Protein AF-A0ABC8U7N4-F1 (afdb_monomer)

Organism: NCBI:txid185542

Mean predicted aligned error: 13.58 Å

pLDDT: mean 73.25, std 24.35, range [23.42, 96.94]

Structure (mmCIF, N/CA/C/O backbone):
data_AF-A0ABC8U7N4-F1
#
_entry.id   AF-A0ABC8U7N4-F1
#
loop_
_atom_site.group_PDB
_atom_site.id
_atom_site.type_symbol
_atom_site.label_atom_id
_atom_site.label_alt_id
_atom_site.label_comp_id
_atom_site.label_asym_id
_atom_site.label_entity_id
_atom_site.label_seq_id
_atom_site.pdbx_PDB_ins_code
_atom_site.Cartn_x
_atom_site.Cartn_y
_atom_site.Cartn_z
_atom_site.occupancy
_atom_site.B_iso_or_equiv
_atom_site.auth_seq_id
_atom_site.auth_comp_id
_atom_site.auth_asym_id
_atom_site.auth_atom_id
_atom_site.pdbx_PDB_model_num
ATOM 1 N N . SER A 1 1 ? -6.864 -0.391 -14.242 1.00 36.28 1 SER A N 1
ATOM 2 C CA . SER A 1 1 ? -6.361 -0.861 -12.935 1.00 36.28 1 SER A 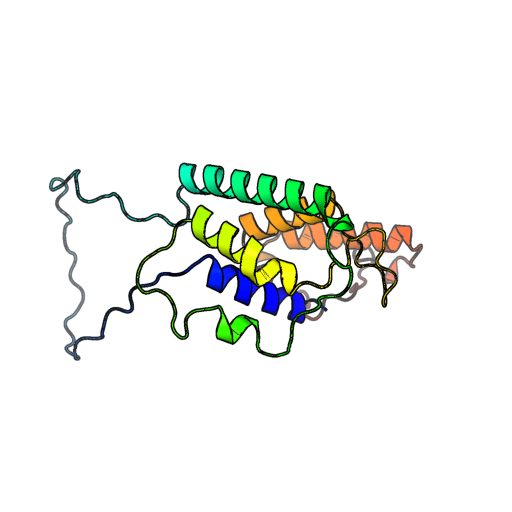CA 1
ATOM 3 C C . SER A 1 1 ? -5.759 0.276 -12.113 1.00 36.28 1 SER A C 1
ATOM 5 O O . SER A 1 1 ? -6.227 0.509 -11.008 1.00 36.28 1 SER A O 1
ATOM 7 N N . LEU A 1 2 ? -4.829 1.070 -12.669 1.00 24.67 2 LEU A N 1
ATOM 8 C CA . LEU A 1 2 ? -4.187 2.207 -11.981 1.00 24.67 2 LEU A CA 1
ATOM 9 C C . LEU A 1 2 ? -5.168 3.274 -11.440 1.00 24.67 2 LEU A C 1
ATOM 11 O O . LEU A 1 2 ? -4.980 3.782 -10.343 1.00 24.67 2 LEU A O 1
ATOM 15 N N . SER A 1 3 ? -6.269 3.551 -12.150 1.00 23.42 3 SER A N 1
ATOM 16 C CA . SER A 1 3 ? -7.291 4.526 -11.723 1.00 23.42 3 SER A CA 1
ATOM 17 C C . SER A 1 3 ? -8.087 4.099 -10.481 1.00 23.42 3 SER A C 1
ATOM 19 O O . SER A 1 3 ? -8.538 4.950 -9.720 1.00 23.42 3 SER A O 1
ATOM 21 N N . ILE A 1 4 ? -8.242 2.789 -10.248 1.00 27.97 4 ILE A N 1
ATOM 22 C CA . ILE A 1 4 ? -8.926 2.261 -9.054 1.00 27.97 4 ILE A CA 1
ATOM 23 C C . ILE A 1 4 ? -7.995 2.370 -7.839 1.00 27.97 4 ILE A C 1
ATOM 25 O O . ILE A 1 4 ? -8.436 2.779 -6.769 1.00 27.97 4 ILE A O 1
ATOM 29 N N . PHE A 1 5 ? -6.698 2.102 -8.027 1.00 29.25 5 PHE A N 1
ATOM 30 C CA . PHE A 1 5 ? -5.674 2.319 -7.000 1.00 29.25 5 PHE A CA 1
ATOM 31 C C . PHE A 1 5 ? -5.515 3.799 -6.639 1.00 29.25 5 PHE A C 1
ATOM 33 O O . PHE A 1 5 ? -5.417 4.124 -5.459 1.00 29.25 5 PHE A O 1
ATOM 40 N N . PHE A 1 6 ? -5.575 4.702 -7.624 1.00 28.92 6 PHE A N 1
ATOM 41 C CA . PHE A 1 6 ? -5.573 6.147 -7.376 1.00 28.92 6 PHE A CA 1
ATOM 42 C C . PHE A 1 6 ? -6.793 6.585 -6.555 1.00 28.92 6 PHE A C 1
ATOM 44 O O . PHE A 1 6 ? -6.644 7.297 -5.569 1.00 28.92 6 PHE A O 1
ATOM 51 N N . SER A 1 7 ? -7.989 6.093 -6.898 1.00 27.58 7 SER A N 1
ATOM 52 C CA . SER A 1 7 ? -9.221 6.415 -6.168 1.00 27.58 7 SER A CA 1
ATOM 53 C C . SER A 1 7 ? -9.224 5.878 -4.729 1.00 27.58 7 SER A C 1
ATOM 55 O O . SER A 1 7 ? -9.646 6.595 -3.820 1.00 27.58 7 SER A O 1
ATOM 57 N N . GLN A 1 8 ? -8.706 4.666 -4.488 1.00 33.34 8 GLN A N 1
ATOM 58 C CA . GLN A 1 8 ? -8.572 4.126 -3.128 1.00 33.34 8 GLN A CA 1
ATOM 59 C C . GLN A 1 8 ? -7.491 4.847 -2.309 1.00 33.34 8 GLN A C 1
ATOM 61 O O . GLN A 1 8 ? -7.717 5.117 -1.130 1.00 33.34 8 GLN A O 1
ATOM 66 N N . ARG A 1 9 ? -6.360 5.230 -2.926 1.00 40.88 9 ARG A N 1
ATOM 67 C CA . ARG A 1 9 ? -5.330 6.074 -2.292 1.00 40.88 9 ARG A CA 1
ATOM 68 C C . ARG A 1 9 ? -5.898 7.427 -1.872 1.00 40.88 9 ARG A C 1
ATOM 70 O O . ARG A 1 9 ? -5.666 7.839 -0.744 1.00 40.88 9 ARG A O 1
ATOM 77 N N . THR A 1 10 ? -6.685 8.092 -2.720 1.00 33.69 10 THR A N 1
ATOM 78 C CA . THR A 1 10 ? -7.312 9.377 -2.365 1.00 33.69 10 THR A CA 1
ATOM 79 C C . THR A 1 10 ? -8.296 9.230 -1.203 1.00 33.69 10 THR A C 1
ATOM 81 O O . THR A 1 10 ? -8.282 10.062 -0.304 1.00 33.69 10 THR A O 1
ATOM 84 N N . ALA A 1 11 ? -9.109 8.169 -1.174 1.00 35.31 11 ALA A N 1
ATOM 85 C CA . ALA A 1 11 ? -10.073 7.947 -0.094 1.00 35.31 11 ALA A CA 1
ATOM 86 C C . ALA A 1 11 ? -9.402 7.636 1.258 1.00 35.31 11 ALA A C 1
ATOM 88 O O . ALA A 1 11 ? -9.820 8.170 2.281 1.00 35.31 11 ALA A O 1
ATOM 89 N N . LEU A 1 12 ? -8.343 6.816 1.271 1.00 40.62 12 LEU A N 1
ATOM 90 C CA . LEU A 1 12 ? -7.595 6.496 2.493 1.00 40.62 12 LEU A CA 1
ATOM 91 C C . LEU A 1 12 ? -6.709 7.658 2.963 1.00 40.62 12 LEU A C 1
ATOM 93 O O . LEU A 1 12 ? -6.652 7.916 4.161 1.00 40.62 12 LEU A O 1
ATOM 97 N N . CYS A 1 13 ? -6.084 8.408 2.046 1.00 40.44 13 CYS A N 1
ATOM 98 C CA . CYS A 1 13 ? -5.406 9.657 2.400 1.00 40.44 13 CYS A CA 1
ATOM 99 C C . CYS A 1 13 ? -6.392 10.670 2.987 1.00 40.44 13 CYS A C 1
ATOM 101 O O . CYS A 1 13 ? -6.079 11.271 3.999 1.00 40.44 13 CYS A O 1
ATOM 103 N N . TYR A 1 14 ? -7.601 10.805 2.434 1.00 39.94 14 TYR A N 1
ATOM 104 C CA . TYR A 1 14 ? -8.618 11.714 2.976 1.00 39.94 14 TYR A CA 1
ATOM 105 C C . TYR A 1 14 ? -9.036 11.360 4.415 1.00 39.94 14 TYR A C 1
ATOM 107 O O . TYR A 1 14 ? -9.232 12.256 5.233 1.00 39.94 14 TYR A O 1
ATOM 115 N N . ILE A 1 15 ? -9.110 10.063 4.742 1.00 46.72 15 ILE A N 1
ATOM 116 C CA . ILE A 1 15 ? -9.342 9.582 6.115 1.00 46.72 15 ILE A CA 1
ATOM 117 C C . ILE A 1 15 ? -8.139 9.899 7.023 1.00 46.72 15 ILE A C 1
ATOM 119 O O . ILE A 1 15 ? -8.328 10.235 8.185 1.00 46.72 15 ILE A O 1
ATOM 123 N N . ALA A 1 16 ? -6.911 9.828 6.500 1.00 39.94 16 ALA A N 1
ATOM 124 C CA . ALA A 1 16 ? -5.684 10.034 7.271 1.00 39.94 16 ALA A CA 1
ATOM 125 C C . ALA A 1 16 ? -5.208 11.503 7.373 1.00 39.94 16 ALA A C 1
ATOM 127 O O . ALA A 1 16 ? -4.365 11.792 8.216 1.00 39.94 16 ALA A O 1
ATOM 128 N N . THR A 1 17 ? -5.698 12.430 6.534 1.00 40.19 17 THR A N 1
ATOM 129 C CA . THR A 1 17 ? -5.154 13.803 6.411 1.00 40.19 17 THR A CA 1
ATOM 130 C C . THR A 1 17 ? -6.158 14.943 6.644 1.00 40.19 17 THR A C 1
ATOM 132 O O . THR A 1 17 ? -5.951 16.041 6.129 1.00 40.19 17 THR A O 1
ATOM 135 N N . SER A 1 18 ? -7.243 14.750 7.397 1.00 33.31 18 SER A N 1
ATOM 136 C CA . SER A 1 18 ? -7.998 15.910 7.922 1.00 33.31 18 SER A CA 1
ATOM 137 C C . SER A 1 18 ? -7.197 16.513 9.090 1.00 33.31 18 SER A C 1
ATOM 139 O O . SER A 1 18 ? -6.853 15.742 9.985 1.00 33.31 18 SER A O 1
ATOM 141 N N . PRO A 1 19 ? -6.824 17.818 9.099 1.00 46.81 19 PRO A N 1
ATOM 142 C CA . PRO A 1 19 ? -7.704 18.961 8.822 1.00 46.81 19 PRO A CA 1
ATOM 143 C C . PRO A 1 19 ? -7.100 20.068 7.919 1.00 46.81 19 PRO A C 1
ATOM 145 O O . PRO A 1 19 ? -5.889 20.255 7.833 1.00 46.81 19 PRO A O 1
ATOM 148 N N . LEU A 1 20 ? -7.960 20.897 7.316 1.00 36.75 20 LEU A N 1
ATOM 149 C CA . LEU A 1 20 ? -7.597 22.263 6.918 1.00 36.75 20 LEU A CA 1
ATOM 150 C C . LEU A 1 20 ? -8.681 23.221 7.431 1.00 36.75 20 LEU A C 1
ATOM 152 O O . LEU A 1 20 ? -9.842 23.065 7.039 1.00 36.75 20 LEU A O 1
ATOM 156 N N . PRO A 1 21 ? -8.349 24.209 8.281 1.00 34.97 21 PRO A N 1
ATOM 157 C CA . PRO A 1 21 ? -9.290 25.261 8.627 1.00 34.97 21 PRO A CA 1
ATOM 158 C C . PRO A 1 21 ? -9.608 26.071 7.365 1.00 34.97 21 PRO A C 1
ATOM 160 O O . PRO A 1 21 ? -8.739 26.712 6.777 1.00 34.97 21 PRO A O 1
ATOM 163 N N . GLN A 1 22 ? -10.866 26.024 6.929 1.00 34.31 22 GLN A N 1
ATOM 164 C CA . GLN A 1 22 ? -11.390 26.956 5.936 1.00 34.31 22 GLN A CA 1
ATOM 165 C C . GLN A 1 22 ? -11.560 28.312 6.622 1.00 34.31 22 GLN A C 1
ATOM 167 O O . GLN A 1 22 ? -12.562 28.561 7.296 1.00 34.31 22 GLN A O 1
ATOM 172 N N . GLU A 1 23 ? -10.564 29.187 6.478 1.00 35.97 23 GLU A N 1
ATOM 173 C CA . GLU A 1 23 ? -10.734 30.598 6.801 1.00 35.97 23 GLU A CA 1
ATOM 174 C C . GLU A 1 23 ? -11.864 31.176 5.935 1.00 35.97 23 GLU A C 1
ATOM 176 O O . GLU A 1 23 ? -11.838 31.162 4.703 1.00 35.97 23 GLU A O 1
ATOM 181 N N . LYS A 1 24 ? -12.900 31.666 6.613 1.00 32.44 24 LYS A N 1
ATOM 182 C CA . LYS A 1 24 ? -14.035 32.394 6.043 1.00 32.44 24 LYS A CA 1
ATOM 183 C C . LYS A 1 24 ? -13.525 33.639 5.293 1.00 32.44 24 LYS A C 1
ATOM 185 O O . LYS A 1 24 ? -12.796 34.415 5.905 1.00 32.44 24 LYS A O 1
ATOM 190 N N . PRO A 1 25 ? -13.936 33.914 4.039 1.00 30.30 25 PRO A N 1
ATOM 191 C CA . PRO A 1 25 ? -13.445 35.090 3.326 1.00 30.30 25 PRO A CA 1
ATOM 192 C C . PRO A 1 25 ? -14.044 36.378 3.922 1.00 30.30 25 PRO A C 1
ATOM 194 O O . PRO A 1 25 ? -15.274 36.490 3.997 1.00 30.30 25 PRO A O 1
ATOM 197 N N . PRO A 1 26 ? -13.234 37.376 4.327 1.00 36.38 26 PRO A N 1
ATOM 198 C CA . PRO A 1 26 ? -13.723 38.722 4.557 1.00 36.38 26 PRO A CA 1
ATOM 199 C C . PRO A 1 26 ? -13.715 39.531 3.252 1.00 36.38 26 PRO A C 1
ATOM 201 O O . PRO A 1 26 ? -12.885 39.350 2.364 1.00 36.38 26 PRO A O 1
ATOM 204 N N . ASN A 1 27 ? -14.700 40.420 3.161 1.00 30.28 27 ASN A N 1
ATOM 205 C CA . ASN A 1 27 ? -15.010 41.281 2.028 1.00 30.28 27 ASN A CA 1
ATOM 206 C C . ASN A 1 27 ? -13.815 42.057 1.448 1.00 30.28 27 ASN A C 1
ATOM 208 O O . ASN A 1 27 ? -12.936 42.539 2.157 1.00 30.28 27 ASN A O 1
ATOM 212 N N . SER A 1 28 ? -13.905 42.258 0.134 1.00 35.00 28 SER A N 1
ATOM 213 C CA . SER A 1 28 ? -13.119 43.153 -0.715 1.00 35.00 28 SER A CA 1
ATOM 214 C C . SER A 1 28 ? -12.678 44.464 -0.052 1.00 35.00 28 SER A C 1
ATOM 216 O O . SER A 1 28 ? -13.537 45.240 0.361 1.00 35.00 28 SER A O 1
ATOM 218 N N . THR A 1 29 ? -11.378 44.776 -0.088 1.00 29.83 29 THR A N 1
ATOM 219 C CA . THR A 1 29 ? -10.821 46.124 -0.347 1.00 29.83 29 THR A CA 1
ATOM 220 C C . THR A 1 29 ? -9.333 45.990 -0.714 1.00 29.83 29 THR A C 1
ATOM 222 O O . THR A 1 29 ? -8.565 45.354 -0.000 1.00 29.83 29 THR A O 1
ATOM 225 N N . LEU A 1 30 ? -8.937 46.569 -1.851 1.00 36.75 30 LEU A N 1
ATOM 226 C CA . LEU A 1 30 ? -7.563 46.634 -2.370 1.00 36.75 30 LEU A CA 1
ATOM 227 C C . LEU A 1 30 ? -6.712 47.654 -1.594 1.00 36.75 30 LEU A C 1
ATOM 229 O O . LEU A 1 30 ? -7.139 48.802 -1.502 1.00 36.75 30 LEU A O 1
ATOM 233 N N . ILE A 1 31 ? -5.491 47.300 -1.159 1.00 31.34 31 ILE A N 1
ATOM 234 C CA . ILE A 1 31 ? -4.403 48.254 -0.828 1.00 31.34 31 ILE A CA 1
ATOM 235 C C . ILE A 1 31 ? -3.035 47.617 -1.198 1.00 31.34 31 ILE A C 1
ATOM 237 O O . ILE A 1 31 ? -2.853 46.427 -0.936 1.00 31.34 31 ILE A O 1
ATOM 241 N N . PRO A 1 32 ? -2.088 48.343 -1.841 1.00 32.72 32 PRO A N 1
ATOM 242 C CA . PRO A 1 32 ? -0.920 47.746 -2.495 1.00 32.72 32 PRO A CA 1
ATOM 243 C C . PRO A 1 32 ? 0.337 47.606 -1.613 1.00 32.72 32 PRO A C 1
ATOM 245 O O . PRO A 1 32 ? 0.564 48.370 -0.681 1.00 32.72 32 PRO A O 1
ATOM 248 N N . MET A 1 33 ? 1.159 46.627 -2.011 1.00 35.34 33 MET A N 1
ATOM 249 C CA . MET A 1 33 ? 2.617 46.454 -1.876 1.00 35.34 33 MET A CA 1
ATOM 250 C C . MET A 1 33 ? 3.381 47.458 -0.980 1.00 35.34 33 MET A C 1
ATOM 252 O O . MET A 1 33 ? 3.688 48.574 -1.395 1.00 35.34 33 MET A O 1
ATOM 256 N N . GLY A 1 34 ? 3.797 47.008 0.208 1.00 27.72 34 GLY A N 1
ATOM 257 C CA . GLY A 1 34 ? 4.730 47.719 1.085 1.00 27.72 34 GLY A CA 1
ATOM 258 C C . GLY A 1 34 ? 5.458 46.755 2.025 1.00 27.72 34 GLY A C 1
ATOM 259 O O . GLY A 1 34 ? 4.831 46.014 2.775 1.00 27.72 34 GLY A O 1
ATOM 260 N N . THR A 1 35 ? 6.787 46.743 1.949 1.00 32.31 35 THR A N 1
ATOM 261 C CA . THR A 1 35 ? 7.713 45.923 2.742 1.00 32.31 35 THR A CA 1
ATOM 262 C C . THR A 1 35 ? 7.530 46.138 4.248 1.00 32.31 35 THR A C 1
ATOM 264 O O . THR A 1 35 ? 7.799 47.231 4.747 1.00 32.31 35 THR A O 1
ATOM 267 N N . ILE A 1 36 ? 7.161 45.091 4.991 1.00 27.70 36 ILE A N 1
ATOM 268 C CA . ILE A 1 36 ? 7.214 45.094 6.459 1.00 27.70 36 ILE A CA 1
ATOM 269 C C . ILE A 1 36 ? 8.543 44.476 6.898 1.00 27.70 36 ILE A C 1
ATOM 271 O O . ILE A 1 36 ? 8.820 43.305 6.645 1.00 27.70 36 ILE A O 1
ATOM 275 N N . LYS A 1 37 ? 9.376 45.289 7.559 1.00 29.47 37 LYS A N 1
ATOM 276 C CA . LYS A 1 37 ? 10.523 44.818 8.341 1.00 29.47 37 LYS A CA 1
ATOM 277 C C . LYS A 1 37 ? 9.992 43.937 9.470 1.00 29.47 37 LYS A C 1
ATOM 279 O O . LYS A 1 37 ? 9.342 44.448 10.379 1.00 29.47 37 LYS A O 1
ATOM 284 N N . VAL A 1 38 ? 10.270 42.639 9.415 1.00 31.70 38 VAL A N 1
ATOM 285 C CA . VAL A 1 38 ? 10.005 41.741 10.540 1.00 31.70 38 VAL A CA 1
ATOM 286 C C . VAL A 1 38 ? 11.110 41.971 11.564 1.00 31.70 38 VAL A C 1
ATOM 288 O O . VAL A 1 38 ? 12.270 41.636 11.330 1.00 31.70 38 VAL A O 1
ATOM 291 N N . ASN A 1 39 ? 10.745 42.639 12.655 1.00 28.41 39 ASN A N 1
ATOM 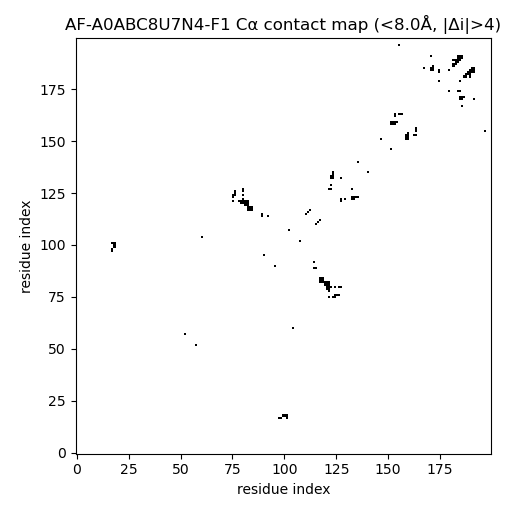292 C CA . ASN A 1 39 ? 11.597 42.805 13.819 1.00 28.41 39 ASN A CA 1
ATOM 293 C C . ASN A 1 39 ? 11.685 41.437 14.507 1.00 28.41 39 ASN A C 1
ATOM 295 O O . ASN A 1 39 ? 10.670 40.882 14.922 1.00 28.41 39 ASN A O 1
ATOM 299 N N . ILE A 1 40 ? 12.891 40.880 14.522 1.00 45.16 40 ILE A N 1
ATOM 300 C CA . ILE A 1 40 ? 13.251 39.688 15.286 1.00 45.16 40 ILE A CA 1
ATOM 301 C C . ILE A 1 40 ? 13.174 40.078 16.767 1.00 45.16 40 ILE A C 1
ATOM 303 O O . ILE A 1 40 ? 13.583 41.182 17.114 1.00 45.16 40 ILE A O 1
ATOM 307 N N . ASP A 1 41 ? 12.633 39.174 17.581 1.00 38.78 41 ASP A N 1
ATOM 308 C CA . ASP A 1 41 ? 12.388 39.270 19.030 1.00 38.78 41 ASP A CA 1
ATOM 309 C C . ASP A 1 41 ? 10.953 39.648 19.416 1.00 38.78 41 ASP A C 1
ATOM 311 O O . ASP A 1 41 ? 10.689 40.764 19.849 1.00 38.78 41 ASP A O 1
ATOM 315 N N . LEU A 1 42 ? 10.041 38.673 19.303 1.00 39.34 42 LEU A N 1
ATOM 316 C CA . LEU A 1 42 ? 8.926 38.433 20.230 1.00 39.34 42 LEU A CA 1
ATOM 317 C C . LEU A 1 42 ? 8.408 36.991 20.024 1.00 39.34 42 LEU A C 1
ATOM 319 O O . LEU A 1 42 ? 8.031 36.600 18.924 1.00 39.34 42 LEU A O 1
ATOM 323 N N . ASP A 1 43 ? 8.412 36.236 21.124 1.00 32.16 43 ASP A N 1
ATOM 324 C CA . ASP A 1 43 ? 7.657 35.003 21.390 1.00 32.16 43 ASP A CA 1
ATOM 325 C C . ASP A 1 43 ? 8.208 33.650 20.893 1.00 32.16 43 ASP A C 1
ATOM 327 O O . ASP A 1 43 ? 7.618 32.941 20.078 1.00 32.16 43 ASP A O 1
ATOM 331 N N . ASN A 1 44 ? 9.260 33.181 21.578 1.00 41.00 44 ASN A N 1
ATOM 332 C CA . ASN A 1 44 ? 9.690 31.771 21.666 1.00 41.00 44 ASN A CA 1
ATOM 333 C C . ASN A 1 44 ? 8.650 30.826 22.331 1.00 41.00 44 ASN A C 1
ATOM 335 O O . ASN A 1 44 ? 9.021 29.834 22.953 1.00 41.00 44 ASN A O 1
ATOM 339 N N . ASN A 1 45 ? 7.347 31.114 22.237 1.00 39.69 45 ASN A N 1
ATOM 340 C CA . ASN A 1 45 ? 6.290 30.286 22.833 1.00 39.69 45 ASN A CA 1
ATOM 341 C C . ASN A 1 45 ? 5.006 30.185 21.981 1.00 39.69 45 ASN A C 1
ATOM 343 O O . ASN A 1 45 ? 3.946 29.845 22.497 1.00 39.69 45 ASN A O 1
ATOM 347 N N . LEU A 1 46 ? 5.095 30.465 20.672 1.00 38.62 46 LEU A N 1
ATOM 348 C CA . LEU A 1 46 ? 3.980 30.347 19.713 1.00 38.62 46 LEU A CA 1
ATOM 349 C C . LEU A 1 46 ? 4.226 29.328 18.580 1.00 38.62 46 LEU A C 1
ATOM 351 O O . LEU A 1 46 ? 3.412 29.212 17.668 1.00 38.62 46 LEU A O 1
ATOM 355 N N . ASN A 1 47 ? 5.309 28.544 18.639 1.00 41.50 47 ASN A N 1
ATOM 356 C CA . ASN A 1 47 ? 5.769 27.711 17.519 1.00 41.50 47 ASN A CA 1
ATOM 357 C C . ASN A 1 47 ? 5.730 26.196 17.784 1.00 41.50 47 ASN A C 1
ATOM 359 O O . ASN A 1 47 ? 6.649 25.481 17.392 1.00 41.50 47 ASN A O 1
ATOM 363 N N . THR A 1 48 ? 4.636 25.665 18.337 1.00 47.97 48 THR A N 1
ATOM 364 C CA . THR A 1 48 ? 4.218 24.305 17.934 1.00 47.97 48 THR A CA 1
ATOM 365 C C . THR A 1 48 ? 3.352 24.441 16.689 1.00 47.97 48 THR A C 1
ATOM 367 O O . THR A 1 48 ? 2.173 24.101 16.670 1.00 47.97 48 THR A O 1
ATOM 370 N N . THR A 1 49 ? 3.919 25.033 15.640 1.00 53.19 49 THR A N 1
ATOM 371 C CA . THR A 1 49 ? 3.314 25.031 14.315 1.00 53.19 49 THR A CA 1
ATOM 372 C C . THR A 1 49 ? 3.160 23.559 13.940 1.00 53.19 49 THR A C 1
ATOM 374 O O . THR A 1 49 ? 4.163 22.854 13.826 1.00 53.19 49 THR A O 1
ATOM 377 N N . MET A 1 50 ? 1.917 23.070 13.853 1.00 67.06 50 MET A N 1
ATOM 378 C CA . MET A 1 50 ? 1.584 21.709 13.427 1.00 67.06 50 MET A CA 1
ATOM 379 C C . MET A 1 50 ? 2.225 21.457 12.059 1.00 67.06 50 MET A C 1
ATOM 381 O O . MET A 1 50 ? 1.668 21.804 11.022 1.00 67.06 50 MET A O 1
ATOM 385 N N . ASN A 1 51 ? 3.432 20.900 12.054 1.00 84.12 51 ASN A N 1
ATOM 386 C CA . ASN A 1 51 ? 4.063 20.415 10.844 1.00 84.12 51 ASN A CA 1
ATOM 387 C C . ASN A 1 51 ? 3.490 19.013 10.581 1.00 84.12 51 ASN A C 1
ATOM 389 O O . ASN A 1 51 ? 3.829 18.095 11.331 1.00 84.12 51 ASN A O 1
ATOM 393 N N . PRO A 1 52 ? 2.651 18.814 9.547 1.00 82.62 52 PRO A N 1
ATOM 394 C CA . PRO A 1 52 ? 2.102 17.495 9.225 1.00 82.62 52 PRO A CA 1
ATOM 395 C C . PRO A 1 52 ? 3.186 16.483 8.818 1.00 82.62 52 PRO A C 1
ATOM 397 O O . PRO A 1 52 ? 2.937 15.284 8.805 1.00 82.62 52 PRO A O 1
ATOM 400 N N . LEU A 1 53 ? 4.400 16.954 8.514 1.00 87.12 53 LEU A N 1
ATOM 401 C CA . LEU A 1 53 ? 5.592 16.149 8.251 1.00 87.12 53 LEU A CA 1
ATOM 402 C C . LEU A 1 53 ? 6.624 16.287 9.382 1.00 87.12 53 LEU A C 1
ATOM 404 O O . LEU A 1 53 ? 7.832 16.344 9.142 1.00 87.12 53 LEU A O 1
ATOM 408 N N . ASN A 1 54 ? 6.162 16.377 10.631 1.00 92.62 54 ASN A N 1
ATOM 409 C CA . ASN A 1 54 ? 7.042 16.294 11.791 1.00 92.62 54 ASN A CA 1
ATOM 410 C C . ASN A 1 54 ? 7.769 14.936 11.798 1.00 92.62 54 ASN A C 1
ATOM 412 O O . ASN A 1 54 ? 7.135 13.889 11.707 1.00 92.62 54 ASN A O 1
ATOM 416 N N . HIS A 1 55 ? 9.099 14.955 11.913 1.00 91.94 55 HIS A N 1
ATOM 417 C CA . HIS A 1 55 ? 9.932 13.753 11.820 1.00 91.94 55 HIS A CA 1
ATOM 418 C C . HIS A 1 55 ? 9.632 12.712 12.910 1.00 91.94 55 HIS A C 1
ATOM 420 O O . HIS A 1 55 ? 9.549 11.519 12.612 1.00 91.94 55 HIS A O 1
ATOM 426 N N . GLU A 1 56 ? 9.473 13.155 14.158 1.00 92.62 56 GLU A N 1
ATOM 427 C CA . GLU A 1 56 ? 9.219 12.264 15.292 1.00 92.62 56 GLU A CA 1
ATOM 428 C C . GLU A 1 56 ? 7.854 11.595 15.144 1.00 92.62 56 GLU A C 1
ATOM 430 O O . GLU A 1 56 ? 7.747 10.373 15.258 1.00 92.62 56 GLU A O 1
ATOM 435 N N . GLU A 1 57 ? 6.831 12.376 14.790 1.00 91.62 57 GLU A N 1
ATOM 436 C CA . GLU A 1 57 ? 5.482 11.852 14.599 1.00 91.62 57 GLU A CA 1
ATOM 437 C C . GLU A 1 57 ? 5.381 10.964 13.352 1.00 91.62 57 GLU A C 1
ATOM 439 O O . GLU A 1 57 ? 4.767 9.901 13.410 1.00 91.62 57 GLU A O 1
ATOM 444 N N . PHE A 1 58 ? 6.060 11.318 12.256 1.00 92.31 58 PHE A N 1
ATOM 445 C CA . PHE A 1 58 ? 6.149 10.477 11.059 1.00 92.31 58 PHE A CA 1
ATOM 446 C C . PHE A 1 58 ? 6.752 9.105 11.381 1.00 92.31 58 PHE A C 1
ATOM 448 O O . PHE A 1 58 ? 6.203 8.074 10.995 1.00 92.31 58 PHE A O 1
ATOM 455 N N . SER A 1 59 ? 7.864 9.082 12.123 1.00 93.50 59 SER A N 1
ATOM 456 C CA . SER A 1 59 ? 8.513 7.840 12.549 1.00 93.50 59 SER A CA 1
ATOM 457 C C . SER A 1 59 ? 7.600 7.024 13.467 1.00 93.50 59 SER A C 1
ATOM 459 O O . SER A 1 59 ? 7.403 5.827 13.256 1.00 93.50 59 SER A O 1
ATOM 461 N N . ARG A 1 60 ? 6.977 7.669 14.460 1.00 95.25 60 ARG A N 1
ATOM 462 C CA . ARG A 1 60 ? 6.082 7.015 15.421 1.00 95.25 60 ARG A CA 1
ATOM 463 C C . ARG A 1 60 ? 4.867 6.384 14.738 1.00 95.25 60 ARG A C 1
ATOM 465 O O . ARG A 1 60 ? 4.631 5.189 14.908 1.00 95.25 60 ARG A O 1
ATOM 472 N N . GLN A 1 61 ? 4.122 7.158 13.948 1.00 94.50 61 GLN A N 1
ATOM 473 C CA . GLN A 1 61 ? 2.936 6.667 13.241 1.00 94.50 61 GLN A CA 1
ATOM 474 C C . GLN A 1 61 ? 3.301 5.633 12.169 1.00 94.50 61 GLN A C 1
ATOM 476 O O . GLN A 1 61 ? 2.592 4.641 12.003 1.00 94.50 61 GLN A O 1
ATOM 481 N N . GLY A 1 62 ? 4.429 5.823 11.476 1.00 94.62 62 GLY A N 1
ATOM 482 C CA . GLY A 1 62 ? 4.932 4.882 10.479 1.00 94.62 62 GLY A CA 1
ATOM 483 C C . GLY A 1 62 ? 5.169 3.489 11.062 1.00 94.62 62 GLY A C 1
ATOM 484 O O . GLY A 1 62 ? 4.667 2.508 10.512 1.00 94.62 62 GLY A O 1
ATOM 485 N N . HIS A 1 63 ? 5.856 3.393 12.206 1.00 96.38 63 HIS A N 1
ATOM 486 C CA . HIS A 1 63 ? 6.060 2.111 12.891 1.00 96.38 63 HIS A CA 1
ATOM 487 C C . HIS A 1 63 ? 4.735 1.464 13.308 1.00 96.38 63 HIS A C 1
ATOM 489 O O . HIS A 1 63 ? 4.531 0.282 13.049 1.00 96.38 63 HIS A O 1
ATOM 495 N N . MET A 1 64 ? 3.795 2.241 13.856 1.00 96.00 64 MET A N 1
ATOM 496 C CA . MET A 1 64 ? 2.480 1.720 14.244 1.00 96.00 64 MET A CA 1
ATOM 497 C C . MET A 1 64 ? 1.704 1.118 13.068 1.00 96.00 64 MET A C 1
ATOM 499 O O . MET A 1 64 ? 1.071 0.074 13.215 1.00 96.00 64 MET A O 1
ATOM 503 N N . ILE A 1 65 ? 1.748 1.759 11.897 1.00 95.75 65 ILE A N 1
ATOM 504 C CA . ILE A 1 65 ? 1.083 1.256 10.688 1.00 95.75 65 ILE A CA 1
ATOM 505 C C . ILE A 1 65 ? 1.752 -0.035 10.201 1.00 95.75 65 ILE A C 1
ATOM 507 O O . ILE A 1 65 ? 1.057 -0.975 9.810 1.00 95.75 65 ILE A O 1
ATOM 511 N N . VAL A 1 66 ? 3.086 -0.100 10.232 1.00 96.00 66 VAL A N 1
ATOM 512 C CA . VAL A 1 66 ? 3.833 -1.306 9.847 1.00 96.00 66 VAL A CA 1
ATOM 513 C C . VAL A 1 66 ? 3.496 -2.472 10.776 1.00 96.00 66 VAL A C 1
ATOM 515 O O . VAL A 1 66 ? 3.173 -3.553 10.281 1.00 96.00 66 VAL A O 1
ATOM 518 N N . ASP A 1 67 ? 3.494 -2.246 12.089 1.00 96.56 67 ASP A N 1
ATOM 519 C CA . ASP A 1 67 ? 3.149 -3.265 13.084 1.00 96.56 67 ASP A CA 1
ATOM 520 C C . ASP A 1 67 ? 1.699 -3.741 12.913 1.00 96.56 67 ASP A C 1
ATOM 522 O O . ASP A 1 67 ? 1.436 -4.944 12.862 1.00 96.56 67 ASP A O 1
ATOM 526 N N . PHE A 1 68 ? 0.762 -2.810 12.710 1.00 96.94 68 PHE A N 1
ATOM 527 C CA . PHE A 1 68 ? -0.641 -3.126 12.440 1.00 96.94 68 PHE A CA 1
ATOM 528 C C . PHE A 1 68 ? -0.811 -4.009 11.195 1.00 96.94 68 PHE A C 1
ATOM 530 O O . PHE A 1 68 ? -1.548 -4.998 11.217 1.00 96.94 68 PHE A O 1
ATOM 537 N N . LEU A 1 69 ? -0.122 -3.683 10.097 1.00 95.88 69 LEU A N 1
ATOM 538 C CA . LEU A 1 69 ? -0.183 -4.468 8.863 1.00 95.88 69 LEU A CA 1
ATOM 539 C C . LEU A 1 69 ? 0.488 -5.836 9.019 1.00 95.88 69 LEU A C 1
ATOM 541 O O . LEU A 1 69 ? -0.026 -6.826 8.493 1.00 95.88 69 LEU A O 1
ATOM 545 N N . ALA A 1 70 ? 1.599 -5.917 9.752 1.00 95.75 70 ALA A N 1
ATOM 546 C CA . ALA A 1 70 ? 2.254 -7.183 10.062 1.00 95.75 70 ALA A CA 1
ATOM 547 C C . ALA A 1 70 ? 1.314 -8.111 10.849 1.00 95.75 70 ALA A C 1
ATOM 549 O O . ALA A 1 70 ? 1.144 -9.279 10.482 1.00 95.75 70 ALA A O 1
ATOM 550 N N . ASP A 1 71 ? 0.631 -7.581 11.865 1.00 96.50 71 ASP A N 1
ATOM 551 C CA . ASP A 1 71 ? -0.373 -8.319 12.630 1.00 96.50 71 ASP A CA 1
ATOM 552 C C . ASP A 1 71 ? -1.596 -8.696 11.787 1.00 96.50 71 ASP A C 1
ATOM 554 O O . ASP A 1 71 ? -2.126 -9.804 11.925 1.00 96.50 71 ASP A O 1
ATOM 558 N N . TYR A 1 72 ? -2.026 -7.827 10.871 1.00 95.88 72 TYR A N 1
ATOM 559 C CA . TYR A 1 72 ? -3.088 -8.139 9.920 1.00 95.88 72 TYR A CA 1
ATOM 560 C C . TYR A 1 72 ? -2.720 -9.339 9.036 1.00 95.88 72 TYR A C 1
ATOM 562 O O . TYR A 1 72 ? -3.487 -10.300 8.981 1.00 95.88 72 TYR A O 1
ATOM 570 N N . TYR A 1 73 ? -1.540 -9.340 8.403 1.00 94.44 73 TYR A N 1
ATOM 571 C CA . TYR A 1 73 ? -1.097 -10.456 7.556 1.00 94.44 73 TYR A CA 1
ATOM 572 C C . TYR A 1 73 ? -0.881 -11.744 8.349 1.00 94.44 73 TYR A C 1
ATOM 574 O O . TYR A 1 73 ? -1.252 -12.820 7.883 1.00 94.44 73 TYR A O 1
ATOM 582 N N . LYS A 1 74 ? -0.362 -11.646 9.577 1.00 95.38 74 LYS A N 1
ATOM 583 C CA . LYS A 1 74 ? -0.220 -12.789 10.489 1.00 95.38 74 LYS A CA 1
ATOM 584 C C . LYS A 1 74 ? -1.561 -13.446 10.823 1.00 95.38 74 LYS A C 1
ATOM 586 O O . LYS A 1 74 ? -1.617 -14.652 11.046 1.00 95.38 74 LYS A O 1
ATOM 591 N N . ASN A 1 75 ? -2.637 -12.663 10.888 1.00 95.50 75 ASN A N 1
ATOM 592 C CA . ASN A 1 75 ? -3.967 -13.135 11.268 1.00 95.50 75 ASN A CA 1
ATOM 593 C C . ASN A 1 75 ? -4.940 -13.258 10.087 1.00 95.50 75 ASN A C 1
ATOM 595 O O . ASN A 1 75 ? -6.102 -13.588 10.314 1.00 95.50 75 ASN A O 1
ATOM 599 N N . ILE A 1 76 ? -4.496 -13.026 8.846 1.00 94.56 76 ILE A N 1
ATOM 600 C CA . ILE A 1 76 ? -5.395 -12.862 7.696 1.00 94.56 76 ILE A CA 1
ATOM 601 C C . ILE A 1 76 ? -6.271 -14.094 7.425 1.00 94.56 76 ILE A C 1
ATOM 603 O O . ILE A 1 76 ? -7.413 -13.970 6.992 1.00 94.56 76 ILE A O 1
ATOM 607 N N . GLU A 1 77 ? -5.756 -15.286 7.729 1.00 94.00 77 GLU A N 1
ATOM 608 C CA . GLU A 1 77 ? -6.460 -16.560 7.563 1.00 94.00 77 GLU A CA 1
ATOM 609 C C . GLU A 1 77 ? -7.656 -16.715 8.516 1.00 94.00 77 GLU A C 1
ATOM 611 O O . GLU A 1 77 ? -8.597 -17.448 8.220 1.00 94.00 77 GLU A O 1
ATOM 616 N N . LYS A 1 78 ? -7.656 -15.997 9.646 1.00 94.69 78 LYS A N 1
ATOM 617 C CA . LYS A 1 78 ? -8.748 -16.039 10.628 1.00 94.69 78 LYS A CA 1
ATOM 618 C C . LYS A 1 78 ? -9.987 -15.280 10.156 1.00 94.69 78 LYS A C 1
ATOM 620 O O . LYS A 1 78 ? -11.071 -15.508 10.689 1.00 94.69 78 LYS A O 1
ATOM 625 N N . TYR A 1 79 ? -9.838 -14.364 9.201 1.00 93.62 79 TYR A N 1
ATOM 626 C CA . TYR A 1 79 ? -10.957 -13.597 8.670 1.00 93.62 79 TYR A CA 1
ATOM 627 C C . TYR A 1 79 ? -11.703 -14.384 7.584 1.00 93.62 79 TYR A C 1
ATOM 629 O O . TYR A 1 79 ? -11.083 -15.118 6.808 1.00 93.62 79 TYR A O 1
ATOM 637 N N . PRO A 1 80 ? -13.035 -14.222 7.470 1.00 93.69 80 PRO A N 1
ATOM 638 C CA . PRO A 1 80 ? -13.778 -14.816 6.370 1.00 93.69 80 PRO A CA 1
ATOM 639 C C . PRO A 1 80 ? -13.284 -14.231 5.044 1.00 93.69 80 PRO A C 1
ATOM 641 O O . PRO A 1 80 ? -13.346 -13.027 4.829 1.00 93.69 80 PRO A O 1
ATOM 644 N N . VAL A 1 81 ? -12.827 -15.093 4.133 1.00 93.12 81 VAL A N 1
ATOM 645 C CA . VAL A 1 81 ? -12.226 -14.704 2.843 1.00 93.12 81 VAL A CA 1
ATOM 646 C C . VAL A 1 81 ? -13.072 -13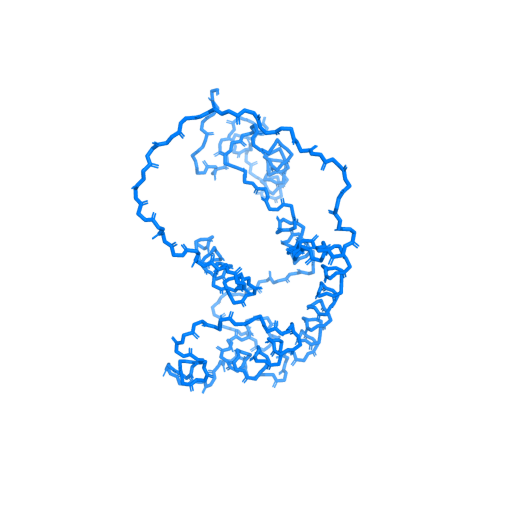.675 2.079 1.00 93.12 81 VAL A C 1
ATOM 648 O O . VAL A 1 81 ? -12.540 -12.702 1.549 1.00 93.12 81 VAL A O 1
ATOM 651 N N . ARG A 1 82 ? -14.395 -13.873 2.043 1.00 93.38 82 ARG A N 1
ATOM 652 C CA . ARG A 1 82 ? -15.365 -12.930 1.473 1.00 93.38 82 ARG A CA 1
ATOM 653 C C . ARG A 1 82 ? -16.028 -12.137 2.594 1.00 93.38 82 ARG A C 1
ATOM 655 O O . ARG A 1 82 ? -16.535 -12.743 3.539 1.00 93.38 82 ARG A O 1
ATOM 662 N N . SER A 1 83 ? -16.111 -10.817 2.426 1.00 94.31 83 SER A N 1
ATOM 663 C CA . SER A 1 83 ? -16.839 -9.962 3.367 1.00 94.31 83 SER A CA 1
ATOM 664 C C . SER A 1 83 ? -18.302 -10.401 3.524 1.00 94.31 83 SER A C 1
ATOM 666 O O . SER A 1 83 ? -18.956 -10.827 2.563 1.00 94.31 83 SER A O 1
ATOM 668 N N . GLN A 1 84 ? -18.804 -10.290 4.754 1.00 93.00 84 GLN A N 1
ATOM 669 C CA . GLN A 1 84 ? -20.154 -10.688 5.167 1.00 93.00 84 GLN A CA 1
ATOM 670 C C . GLN A 1 84 ? -21.058 -9.488 5.496 1.00 93.00 84 GLN A C 1
ATOM 672 O O . GLN A 1 84 ? -22.143 -9.667 6.041 1.00 93.00 84 GLN A O 1
ATOM 677 N N . VAL A 1 85 ? -20.618 -8.265 5.196 1.00 94.75 85 VAL A N 1
ATOM 678 C CA . VAL A 1 85 ? -21.373 -7.042 5.501 1.00 94.75 85 VAL A CA 1
ATOM 679 C C . VAL A 1 85 ? -22.468 -6.765 4.471 1.00 94.75 85 VAL A C 1
ATOM 681 O O . VAL A 1 85 ? -22.387 -7.172 3.312 1.00 94.75 85 VAL A O 1
ATOM 684 N N . GLU A 1 86 ? -23.485 -6.015 4.890 1.00 93.19 86 GLU A N 1
ATOM 685 C CA . GLU A 1 86 ? -24.548 -5.537 4.007 1.00 93.19 86 GLU A CA 1
ATOM 686 C C . GLU A 1 86 ? -24.169 -4.228 3.298 1.00 93.19 86 GLU A C 1
ATOM 688 O O . GLU A 1 86 ? -23.336 -3.440 3.763 1.00 93.19 86 GLU A O 1
ATOM 693 N N . LEU A 1 87 ? -24.828 -3.949 2.171 1.00 92.12 87 LEU A N 1
ATOM 694 C CA . LEU A 1 87 ? -24.655 -2.687 1.459 1.00 92.12 87 LEU A CA 1
ATOM 695 C C . LEU A 1 87 ? -25.017 -1.502 2.372 1.00 92.12 87 LEU A C 1
ATOM 697 O O . LEU A 1 87 ? -26.054 -1.488 3.032 1.00 92.12 87 LEU A O 1
ATOM 701 N N . GLY A 1 88 ? -24.149 -0.490 2.406 1.00 91.81 88 GLY A N 1
ATOM 702 C CA . GLY A 1 88 ? -24.346 0.701 3.233 1.00 91.81 88 GLY A CA 1
ATOM 703 C C . GLY A 1 88 ? -24.016 0.522 4.719 1.00 91.81 88 GLY A C 1
ATOM 704 O O . GLY A 1 88 ? -24.209 1.475 5.472 1.00 91.81 88 GLY A O 1
ATOM 705 N N . TYR A 1 89 ? -23.487 -0.633 5.156 1.00 94.56 89 TYR A N 1
ATOM 706 C CA . TYR A 1 89 ? -23.113 -0.846 6.564 1.00 94.56 89 TYR A CA 1
ATOM 707 C C . TYR A 1 89 ? -22.162 0.244 7.087 1.00 94.56 89 TYR A C 1
ATOM 709 O O . TYR A 1 89 ? -22.349 0.740 8.193 1.00 94.56 89 TYR A O 1
ATOM 717 N N . LEU A 1 90 ? -21.186 0.665 6.274 1.00 92.75 90 LEU A N 1
ATOM 718 C CA . LEU A 1 90 ? -20.161 1.618 6.694 1.00 92.75 90 LEU A CA 1
ATOM 719 C C . LEU A 1 90 ? -20.732 3.026 6.905 1.00 92.75 90 LEU A C 1
ATOM 721 O O . LEU A 1 90 ? -20.384 3.688 7.875 1.00 92.75 90 LEU A O 1
ATOM 725 N N . ARG A 1 91 ? -21.692 3.449 6.069 1.00 91.44 91 ARG A N 1
ATOM 726 C CA . ARG A 1 91 ? -22.396 4.734 6.229 1.00 91.44 91 ARG A CA 1
ATOM 727 C C . ARG A 1 91 ? -23.184 4.805 7.542 1.00 91.44 91 ARG A C 1
ATOM 729 O O . ARG A 1 91 ? -23.388 5.891 8.054 1.00 91.44 91 ARG A O 1
ATOM 736 N N . LYS A 1 92 ? -23.617 3.663 8.089 1.00 90.62 92 LYS A N 1
ATOM 737 C CA . LYS A 1 92 ? -24.291 3.592 9.399 1.00 90.62 92 LYS A CA 1
ATOM 738 C C . LYS A 1 92 ? -23.311 3.644 10.581 1.00 90.62 92 LYS A C 1
ATOM 740 O O . LYS A 1 92 ? -23.760 3.793 11.712 1.00 90.62 92 LYS A O 1
ATOM 745 N N . ARG A 1 93 ? -22.010 3.437 10.343 1.00 88.94 93 ARG A N 1
ATOM 746 C CA . ARG A 1 93 ? -20.968 3.345 11.383 1.00 88.94 93 ARG A CA 1
ATOM 747 C C . ARG A 1 93 ? -20.082 4.586 11.446 1.00 88.94 93 ARG A C 1
ATOM 749 O O . ARG A 1 93 ? -19.611 4.912 12.527 1.00 88.94 93 ARG A O 1
ATOM 756 N N . LEU A 1 94 ? -19.878 5.261 10.316 1.00 89.88 94 LEU A N 1
ATOM 757 C CA . LEU A 1 94 ? -19.099 6.494 10.243 1.00 89.88 94 LEU A CA 1
ATOM 758 C C . LEU A 1 94 ? -19.971 7.739 10.484 1.00 89.88 94 LEU A C 1
ATOM 760 O O . LEU A 1 94 ? -21.160 7.715 10.153 1.00 89.88 94 LEU A O 1
ATOM 764 N N . PRO A 1 95 ? -19.391 8.834 11.010 1.00 88.38 95 PRO A N 1
ATOM 765 C CA . PRO A 1 95 ? -20.063 10.127 11.094 1.00 88.38 95 PRO A CA 1
ATOM 766 C C . PRO A 1 95 ? -20.528 10.638 9.721 1.00 88.38 95 PRO A C 1
ATOM 768 O O . PRO A 1 95 ? -19.901 10.372 8.695 1.00 88.38 95 PRO A O 1
ATOM 771 N N . GLU A 1 96 ? -21.615 11.415 9.695 1.00 87.56 96 GLU A N 1
ATOM 772 C CA . GLU A 1 96 ? -22.129 12.011 8.449 1.00 87.56 96 GLU A CA 1
ATOM 773 C C . GLU A 1 96 ? -21.258 13.159 7.920 1.00 87.56 96 GLU A C 1
ATOM 775 O O . GLU A 1 96 ? -21.293 13.464 6.727 1.00 87.56 96 GLU A O 1
ATOM 780 N N . LEU A 1 97 ? -20.486 13.793 8.803 1.00 87.06 97 LEU A N 1
ATOM 781 C CA . LEU A 1 97 ? -19.623 14.931 8.506 1.00 87.06 97 LEU A CA 1
ATOM 782 C C . LEU A 1 97 ? -18.188 14.622 8.927 1.00 87.06 97 LEU A C 1
ATOM 784 O O . LEU A 1 97 ? -17.962 13.868 9.873 1.00 87.06 97 LEU A O 1
ATOM 788 N N . ALA A 1 98 ? -17.228 15.235 8.235 1.00 85.50 98 ALA A N 1
ATOM 789 C CA . ALA A 1 98 ? -15.828 15.160 8.625 1.00 85.50 98 ALA A CA 1
ATOM 790 C C . ALA A 1 98 ? -15.628 15.757 10.037 1.00 85.50 98 ALA A C 1
ATOM 792 O O . ALA A 1 98 ? -16.261 16.773 10.352 1.00 85.50 98 ALA A O 1
ATOM 793 N N . PRO A 1 99 ? -14.768 15.159 10.880 1.00 83.69 99 PRO A N 1
ATOM 794 C CA . PRO A 1 99 ? -14.416 15.726 12.176 1.00 83.69 99 PRO A CA 1
ATOM 795 C C . PRO A 1 99 ? -13.819 17.131 12.023 1.00 83.69 99 PRO A C 1
ATOM 797 O O . PRO A 1 99 ? -12.981 17.368 11.154 1.00 83.69 99 PRO A O 1
ATOM 800 N N . ASN A 1 100 ? -14.242 18.063 12.881 1.00 84.56 100 ASN A N 1
ATOM 801 C CA . ASN A 1 100 ? -13.653 19.408 12.933 1.00 84.56 100 ASN A CA 1
ATOM 802 C C . ASN A 1 100 ? -12.340 19.431 13.729 1.00 84.56 100 ASN A C 1
ATOM 804 O O . ASN A 1 100 ? -11.508 20.305 13.510 1.00 84.56 100 ASN A O 1
ATOM 808 N N . GLU A 1 101 ? -12.172 18.474 14.642 1.00 83.00 101 GLU A N 1
ATOM 809 C CA . GLU A 1 101 ? -11.000 18.335 15.503 1.00 83.00 101 GLU A CA 1
ATOM 810 C C . GLU A 1 101 ? -10.170 17.121 15.067 1.00 83.00 101 GLU A C 1
ATOM 812 O O . GLU A 1 101 ? -10.746 16.128 14.608 1.00 83.00 101 GLU A O 1
ATOM 817 N N . PRO A 1 102 ? -8.834 17.172 15.204 1.00 85.31 102 PRO A N 1
ATOM 818 C CA . PRO A 1 102 ? -7.972 16.055 14.851 1.00 85.31 102 PRO A CA 1
ATOM 819 C C . PRO A 1 102 ? -8.202 14.853 15.775 1.00 85.31 102 PRO A C 1
ATOM 821 O O . PRO A 1 102 ? -8.335 14.990 16.992 1.00 85.31 102 PRO A O 1
ATOM 824 N N . GLU A 1 103 ? -8.176 13.657 15.192 1.00 88.25 103 GLU A N 1
ATOM 825 C CA . GLU A 1 103 ? -8.229 12.387 15.916 1.00 88.25 103 GLU A CA 1
ATOM 826 C C . GLU A 1 103 ? -6.843 11.742 15.974 1.00 88.25 103 GLU A C 1
ATOM 828 O O . GLU A 1 103 ? -6.004 11.930 15.091 1.00 88.25 103 GLU A O 1
ATOM 833 N N . THR A 1 104 ? -6.582 10.964 17.025 1.00 91.31 104 THR A N 1
ATOM 834 C CA . THR A 1 104 ? -5.293 10.277 17.152 1.00 91.31 104 THR A CA 1
ATOM 835 C C . THR A 1 104 ? -5.226 9.063 16.226 1.00 91.31 104 THR A C 1
ATOM 837 O O . THR A 1 104 ? -6.231 8.383 15.991 1.00 91.31 104 THR A O 1
ATOM 840 N N . ILE A 1 105 ? -4.023 8.724 15.754 1.00 91.81 105 ILE A N 1
ATOM 841 C CA . ILE A 1 105 ? -3.801 7.552 14.894 1.00 91.81 105 ILE A CA 1
ATOM 842 C C . ILE A 1 105 ? -4.275 6.244 15.550 1.00 91.81 105 ILE A C 1
ATOM 844 O O . ILE A 1 105 ? -4.785 5.358 14.874 1.00 91.81 105 ILE A O 1
ATOM 848 N N . GLU A 1 106 ? -4.176 6.120 16.876 1.00 93.81 106 GLU A N 1
ATOM 849 C CA . GLU A 1 106 ? -4.647 4.958 17.634 1.00 93.81 106 GLU A CA 1
ATOM 850 C C . GLU A 1 106 ? -6.164 4.786 17.517 1.00 93.81 106 GLU A C 1
ATOM 852 O O . GLU A 1 106 ? -6.658 3.660 17.480 1.00 93.81 106 GLU A O 1
ATOM 857 N N . THR A 1 107 ? -6.903 5.896 17.495 1.00 93.38 107 THR A N 1
ATOM 858 C CA . THR A 1 107 ? -8.364 5.897 17.356 1.00 93.38 107 THR A CA 1
ATOM 859 C C . THR A 1 107 ? -8.739 5.482 15.939 1.00 93.38 107 THR A C 1
ATOM 861 O O . THR A 1 107 ? -9.505 4.538 15.760 1.00 93.38 107 THR A O 1
ATOM 864 N N . ILE A 1 108 ? -8.063 6.059 14.943 1.00 93.56 108 ILE A N 1
ATOM 865 C CA . ILE A 1 108 ? -8.243 5.711 13.530 1.00 93.56 108 ILE A CA 1
ATOM 866 C C . ILE A 1 108 ? -7.946 4.224 13.285 1.00 93.56 108 ILE A C 1
ATOM 868 O O . ILE A 1 108 ? -8.740 3.531 12.655 1.00 93.56 108 ILE A O 1
ATOM 872 N N . LEU A 1 109 ? -6.841 3.683 13.811 1.00 95.06 109 LEU A N 1
ATOM 873 C CA . LEU A 1 109 ? -6.496 2.264 13.647 1.00 95.06 109 LEU A CA 1
ATOM 874 C C . LEU A 1 109 ? -7.510 1.327 14.327 1.00 95.06 109 LEU A C 1
ATOM 876 O O . LEU A 1 109 ? -7.796 0.248 13.801 1.00 95.06 109 LEU A O 1
ATOM 880 N N . LYS A 1 110 ? -8.098 1.732 15.461 1.00 95.25 110 LYS A N 1
ATOM 881 C CA . LYS A 1 110 ? -9.196 0.981 16.096 1.00 95.25 110 LYS A CA 1
ATOM 882 C C . LYS A 1 110 ? -10.439 0.957 15.212 1.00 95.25 110 LYS A C 1
ATOM 884 O O . LYS A 1 110 ? -11.044 -0.107 15.063 1.00 95.25 110 LYS A O 1
ATOM 889 N N . ASP A 1 111 ? -10.785 2.079 14.595 1.00 93.69 111 ASP A N 1
ATOM 890 C CA . ASP A 1 111 ? -11.927 2.161 13.684 1.00 93.69 111 ASP A CA 1
ATOM 891 C C . ASP A 1 111 ? -11.668 1.375 12.394 1.00 93.69 111 ASP A C 1
ATOM 893 O O . ASP A 1 111 ? -12.535 0.632 11.932 1.00 93.69 111 ASP A O 1
ATOM 897 N N . VAL A 1 112 ? -10.440 1.395 11.867 1.00 95.50 112 VAL A N 1
ATOM 898 C CA . VAL A 1 112 ? -10.031 0.516 10.759 1.00 95.50 112 VAL A CA 1
ATOM 899 C C . VAL A 1 112 ? -10.239 -0.954 11.131 1.00 95.50 112 VAL A C 1
ATOM 901 O O . VAL A 1 112 ? -10.857 -1.707 10.373 1.00 95.50 112 VAL A O 1
ATOM 904 N N . GLN A 1 113 ? -9.792 -1.372 12.314 1.00 94.94 113 GLN A N 1
ATOM 905 C CA . GLN A 1 113 ? -9.945 -2.752 12.775 1.00 94.94 113 GLN A CA 1
ATOM 906 C C . GLN A 1 113 ? -11.414 -3.163 12.962 1.00 94.94 113 GLN A C 1
ATOM 908 O O . GLN A 1 113 ? -11.791 -4.295 12.650 1.00 94.94 113 GLN A O 1
ATOM 913 N N . LYS A 1 114 ? -12.245 -2.266 13.495 1.00 94.50 114 LYS A N 1
ATOM 914 C CA . LYS A 1 114 ? -13.636 -2.542 13.880 1.00 94.50 114 LYS A CA 1
ATOM 915 C C . LYS A 1 114 ? -14.623 -2.399 12.720 1.00 94.50 114 LYS A C 1
ATOM 917 O O . LYS A 1 114 ? -15.593 -3.163 12.629 1.00 94.50 114 LYS A O 1
ATOM 922 N N . ASP A 1 115 ? -14.404 -1.410 11.862 1.00 93.81 115 ASP A N 1
ATOM 923 C CA . ASP A 1 115 ? -15.376 -0.952 10.874 1.00 93.81 115 ASP A CA 1
ATOM 924 C C . ASP A 1 115 ? -14.924 -1.224 9.436 1.00 93.81 115 ASP A C 1
ATOM 926 O O . ASP A 1 115 ? -15.763 -1.597 8.612 1.00 93.81 115 ASP A O 1
ATOM 930 N N . ILE A 1 116 ? -13.624 -1.145 9.135 1.00 94.69 116 ILE A N 1
ATOM 931 C CA . ILE A 1 116 ? -13.104 -1.368 7.776 1.00 94.69 116 ILE A CA 1
ATOM 932 C C . ILE A 1 116 ? -12.783 -2.840 7.518 1.00 94.69 116 ILE A C 1
ATOM 934 O O . ILE A 1 116 ? -13.287 -3.395 6.543 1.00 94.69 116 ILE A O 1
ATOM 938 N N . ILE A 1 117 ? -12.005 -3.499 8.387 1.00 95.06 117 ILE A N 1
ATOM 939 C CA . ILE A 1 117 ? -11.567 -4.895 8.186 1.00 95.06 117 ILE A CA 1
ATOM 940 C C . ILE A 1 117 ? -12.732 -5.860 7.900 1.00 95.06 117 ILE A C 1
ATOM 942 O O . ILE A 1 117 ? -12.621 -6.610 6.932 1.00 95.06 117 ILE A O 1
ATOM 946 N N . PRO A 1 118 ? -13.874 -5.826 8.619 1.00 93.94 118 PRO A N 1
ATOM 947 C CA . PRO A 1 118 ? -15.007 -6.706 8.310 1.00 93.94 118 PRO A CA 1
ATOM 948 C C . PRO A 1 118 ? -15.604 -6.503 6.906 1.00 93.94 118 PRO A C 1
ATOM 950 O O . PRO A 1 118 ? -16.220 -7.415 6.349 1.00 93.94 118 PRO A O 1
ATOM 953 N N . GLY A 1 119 ? -15.438 -5.310 6.327 1.00 93.94 119 GLY A N 1
ATOM 954 C CA . GLY A 1 119 ? -15.888 -4.966 4.979 1.00 93.94 119 GLY A CA 1
ATOM 955 C C . GLY A 1 119 ? -14.942 -5.402 3.861 1.00 93.94 119 GLY A C 1
ATOM 956 O O . GLY A 1 119 ? -15.312 -5.329 2.689 1.00 93.94 119 GLY A O 1
ATOM 957 N N . LEU A 1 120 ? -13.730 -5.858 4.189 1.00 94.38 120 LEU A N 1
ATOM 958 C CA . LEU A 1 120 ? -12.751 -6.283 3.196 1.00 94.38 120 LEU A CA 1
ATOM 959 C C . LEU A 1 120 ? -13.031 -7.714 2.727 1.00 94.38 120 LEU A C 1
ATOM 961 O O . LEU A 1 120 ? -13.372 -8.605 3.498 1.00 94.38 120 LEU A O 1
ATOM 965 N N . THR A 1 121 ? -12.858 -7.946 1.428 1.00 93.06 121 THR A N 1
ATOM 966 C CA . THR A 1 121 ? -12.642 -9.298 0.900 1.00 93.06 121 THR A CA 1
ATOM 967 C C . THR A 1 121 ? -11.138 -9.536 0.893 1.00 93.06 121 THR A C 1
ATOM 969 O O . THR A 1 121 ? -10.394 -8.802 0.241 1.00 93.06 121 THR A O 1
ATOM 972 N N . HIS A 1 122 ? -10.675 -10.525 1.652 1.00 92.94 122 HIS A N 1
ATOM 973 C CA . HIS A 1 122 ? -9.258 -10.736 1.936 1.00 92.94 122 HIS A CA 1
ATOM 974 C C . HIS A 1 122 ? -8.578 -11.520 0.809 1.00 92.94 122 HIS A C 1
ATOM 976 O O . HIS A 1 122 ? -8.279 -12.703 0.947 1.00 92.94 122 HIS A O 1
ATOM 982 N N . CYS A 1 123 ? -8.295 -10.847 -0.310 1.00 88.38 123 CYS A N 1
ATOM 983 C CA . CYS A 1 123 ? -7.683 -11.472 -1.491 1.00 88.38 123 CYS A CA 1
ATOM 984 C C . CYS A 1 123 ? -6.268 -12.032 -1.255 1.00 88.38 123 CYS A C 1
ATOM 986 O O . CYS A 1 123 ? -5.803 -12.839 -2.049 1.00 88.38 123 CYS A O 1
ATOM 988 N N . GLN A 1 124 ? -5.587 -11.594 -0.190 1.00 89.50 124 GLN A N 1
ATOM 989 C CA . GLN A 1 124 ? -4.269 -12.100 0.224 1.00 89.50 124 GLN A CA 1
ATOM 990 C C . GLN A 1 124 ? -4.368 -13.311 1.171 1.00 89.50 124 GLN A C 1
ATOM 992 O O . GLN A 1 124 ? -3.349 -13.812 1.637 1.00 89.50 124 GLN A O 1
ATOM 997 N N . SER A 1 125 ? -5.580 -13.755 1.520 1.00 90.25 125 SER A N 1
ATOM 998 C CA . SER A 1 125 ? -5.764 -14.950 2.345 1.00 90.25 125 SER A CA 1
ATOM 999 C C . SER A 1 125 ? -5.327 -16.196 1.565 1.00 90.25 125 SER A C 1
ATOM 1001 O O . SER A 1 125 ? -5.681 -16.311 0.389 1.00 90.25 125 SER A O 1
ATOM 1003 N N . PRO A 1 126 ? -4.637 -17.169 2.192 1.00 88.56 126 PRO A N 1
ATOM 1004 C CA . PRO A 1 126 ? -4.250 -18.420 1.528 1.00 88.56 126 PRO A CA 1
ATOM 1005 C C . PRO A 1 126 ? -5.457 -19.231 1.029 1.00 88.56 126 PRO A C 1
ATOM 1007 O O . PRO A 1 126 ? -5.319 -20.072 0.147 1.00 88.56 126 PRO A O 1
ATOM 1010 N N . ASN A 1 127 ? -6.648 -18.947 1.565 1.00 89.56 127 ASN A N 1
ATOM 1011 C CA . ASN A 1 127 ? -7.904 -19.601 1.212 1.00 89.56 127 ASN A CA 1
ATOM 1012 C C . ASN A 1 127 ? -8.710 -18.833 0.141 1.00 89.56 127 ASN A C 1
ATOM 1014 O O . ASN A 1 127 ? -9.876 -19.153 -0.107 1.00 89.56 127 ASN A O 1
ATOM 1018 N N . PHE A 1 128 ? -8.134 -17.798 -0.484 1.00 88.94 128 PHE A N 1
ATOM 1019 C CA . PHE A 1 128 ? -8.776 -17.036 -1.556 1.00 88.94 128 PHE A CA 1
ATOM 1020 C C . PHE A 1 128 ? -8.498 -17.648 -2.936 1.00 88.94 128 PHE A C 1
ATOM 1022 O O . PHE A 1 128 ? -7.383 -17.601 -3.444 1.00 88.94 128 PHE A O 1
ATOM 1029 N N . PHE A 1 129 ? -9.553 -18.154 -3.580 1.00 86.06 129 PHE A N 1
ATOM 1030 C CA . PHE A 1 129 ? -9.503 -18.746 -4.927 1.00 86.06 129 PHE A CA 1
ATOM 1031 C C . PHE A 1 129 ? -10.429 -18.032 -5.928 1.00 86.06 129 PHE A C 1
ATOM 1033 O O . PHE A 1 129 ? -10.854 -18.612 -6.924 1.00 86.06 129 PHE A O 1
ATOM 1040 N N . GLY A 1 130 ? -10.803 -16.781 -5.644 1.00 82.94 130 GLY A N 1
ATOM 1041 C CA . GLY A 1 130 ? -11.662 -15.984 -6.520 1.00 82.94 130 GLY A CA 1
ATOM 1042 C C . GLY A 1 130 ? -10.867 -15.224 -7.585 1.00 82.94 130 GLY A C 1
ATOM 1043 O O . GLY A 1 130 ? -9.804 -14.686 -7.300 1.00 82.94 130 GLY A O 1
ATOM 1044 N N . TYR A 1 131 ? -11.421 -15.092 -8.791 1.00 83.56 131 TYR A N 1
ATOM 1045 C CA . TYR A 1 131 ? -10.852 -14.278 -9.878 1.00 83.56 131 TYR A CA 1
ATOM 1046 C C . TYR A 1 131 ? -9.395 -14.649 -10.234 1.00 83.56 131 TYR A C 1
ATOM 1048 O O . TYR A 1 131 ? -9.122 -15.786 -10.607 1.00 83.56 131 TYR A O 1
ATOM 1056 N N . PHE A 1 132 ? -8.480 -13.677 -10.151 1.00 80.12 132 PHE A N 1
ATOM 1057 C CA . PHE A 1 132 ? -7.036 -13.837 -10.279 1.00 80.12 132 PHE A CA 1
ATOM 1058 C C . PHE A 1 132 ? -6.378 -13.474 -8.947 1.00 80.12 132 PHE A C 1
ATOM 1060 O O . PHE A 1 132 ? -6.848 -12.546 -8.278 1.00 80.12 132 PHE A O 1
ATOM 1067 N N . PRO A 1 133 ? -5.286 -14.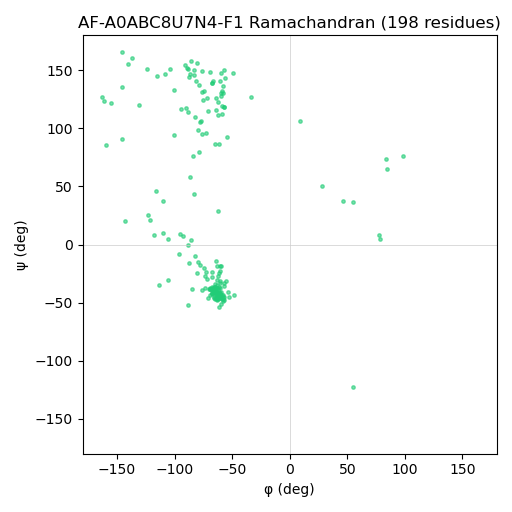157 -8.562 1.00 73.44 133 PRO A N 1
ATOM 1068 C CA . PRO A 1 133 ? -4.611 -13.858 -7.314 1.00 73.44 133 PRO A CA 1
ATOM 1069 C C . PRO A 1 133 ? -4.050 -12.435 -7.367 1.00 73.44 133 PRO A C 1
ATOM 1071 O O . PRO A 1 133 ? -3.321 -12.056 -8.287 1.00 73.44 133 PRO A O 1
ATOM 1074 N N . SER A 1 134 ? -4.410 -11.631 -6.370 1.00 75.94 134 SER A N 1
ATOM 1075 C CA . SER A 1 134 ? -3.736 -10.361 -6.134 1.00 75.94 134 SER A CA 1
ATOM 1076 C C . SER A 1 134 ? -2.406 -10.704 -5.481 1.00 75.94 134 SER A C 1
ATOM 1078 O O . SER A 1 134 ? -2.362 -10.960 -4.288 1.00 75.94 134 SER A O 1
ATOM 1080 N N . ASN A 1 135 ? -1.328 -10.810 -6.251 1.00 75.12 135 ASN A N 1
ATOM 1081 C CA . ASN A 1 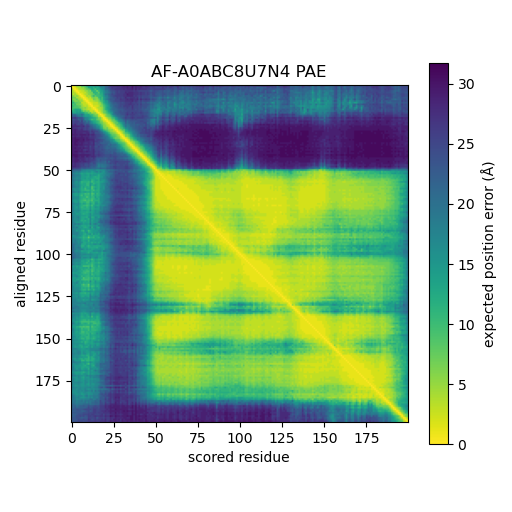135 ? -0.032 -11.195 -5.696 1.00 75.12 135 ASN A CA 1
ATOM 1082 C C . ASN A 1 135 ? 0.631 -9.983 -5.032 1.00 75.12 135 ASN A C 1
ATOM 1084 O O . ASN A 1 135 ? 1.230 -9.146 -5.708 1.00 75.12 135 ASN A O 1
ATOM 1088 N N . GLY A 1 136 ? 0.508 -9.881 -3.708 1.00 82.06 136 GLY A N 1
ATOM 1089 C CA . GLY A 1 136 ? 1.285 -8.945 -2.901 1.00 82.06 136 GLY A CA 1
ATOM 1090 C C . GLY A 1 136 ? 2.665 -9.517 -2.572 1.00 82.06 136 GLY A C 1
ATOM 1091 O O . GLY A 1 136 ? 2.839 -10.727 -2.448 1.00 82.06 136 GLY A O 1
ATOM 1092 N N . SER A 1 137 ? 3.665 -8.655 -2.410 1.00 89.75 137 SER A N 1
ATOM 1093 C CA . SER A 1 137 ? 4.969 -9.050 -1.867 1.00 89.75 137 SER A CA 1
ATOM 1094 C C . SER A 1 137 ? 5.494 -7.973 -0.928 1.00 89.75 137 SER A C 1
ATOM 1096 O O . SER A 1 137 ? 5.148 -6.799 -1.072 1.00 89.75 137 SER A O 1
ATOM 1098 N N . VAL A 1 138 ? 6.365 -8.361 0.009 1.00 90.81 138 VAL A N 1
ATOM 1099 C CA . VAL A 1 138 ? 7.031 -7.408 0.912 1.00 90.81 138 VAL A CA 1
ATOM 1100 C C . VAL A 1 138 ? 7.811 -6.367 0.105 1.00 90.81 138 VAL A C 1
ATOM 1102 O O . VAL A 1 138 ? 7.694 -5.178 0.371 1.00 90.81 138 VAL A O 1
ATOM 1105 N N . ALA A 1 139 ? 8.533 -6.790 -0.938 1.00 90.00 139 ALA A N 1
ATOM 1106 C CA . ALA A 1 139 ? 9.271 -5.879 -1.813 1.00 90.00 139 ALA A CA 1
ATOM 1107 C C . ALA A 1 139 ? 8.349 -4.873 -2.525 1.00 90.00 139 ALA A C 1
ATOM 1109 O O . ALA A 1 139 ? 8.654 -3.683 -2.555 1.00 90.00 139 ALA A O 1
ATOM 1110 N N . GLY A 1 140 ? 7.202 -5.330 -3.043 1.00 89.62 140 GLY A N 1
ATOM 1111 C CA . GLY A 1 140 ? 6.207 -4.451 -3.662 1.00 89.62 140 GLY A CA 1
ATOM 1112 C C . GLY A 1 140 ? 5.622 -3.443 -2.672 1.00 89.62 140 GLY A C 1
ATOM 1113 O O . GLY A 1 140 ? 5.515 -2.263 -2.991 1.00 89.62 140 GLY A O 1
ATOM 1114 N N . PHE A 1 141 ? 5.316 -3.881 -1.448 1.00 90.75 141 PHE A N 1
ATOM 1115 C CA . PHE A 1 141 ? 4.817 -2.999 -0.394 1.00 90.75 141 PHE A CA 1
ATOM 1116 C C . PHE A 1 141 ? 5.842 -1.927 -0.001 1.00 90.75 141 PHE A C 1
ATOM 1118 O O . PHE A 1 141 ? 5.510 -0.747 0.038 1.00 90.75 141 PHE A O 1
ATOM 1125 N N . ILE A 1 142 ? 7.102 -2.306 0.233 1.00 92.19 142 ILE A N 1
ATOM 1126 C CA . ILE A 1 142 ? 8.162 -1.344 0.569 1.00 92.19 142 ILE A CA 1
ATOM 1127 C C . ILE A 1 142 ? 8.418 -0.369 -0.590 1.00 92.19 142 ILE A C 1
ATOM 1129 O O . ILE A 1 142 ? 8.613 0.822 -0.349 1.00 92.19 142 ILE A O 1
ATOM 1133 N N . GLY A 1 143 ? 8.350 -0.835 -1.841 1.00 89.75 143 GLY A N 1
ATOM 1134 C CA . GLY A 1 143 ? 8.406 0.037 -3.017 1.00 89.75 143 GLY A CA 1
ATOM 1135 C C . GLY A 1 143 ? 7.281 1.078 -3.035 1.00 89.75 143 GLY A C 1
ATOM 1136 O O . GLY A 1 143 ? 7.537 2.257 -3.267 1.00 89.75 143 GLY A O 1
ATOM 1137 N N . GLU A 1 144 ? 6.055 0.670 -2.706 1.00 89.50 144 GLU A N 1
ATOM 1138 C CA . GLU A 1 144 ? 4.893 1.562 -2.617 1.00 89.50 144 GLU A CA 1
ATOM 1139 C C . GLU A 1 144 ? 5.027 2.586 -1.477 1.00 89.50 144 GLU A C 1
ATOM 1141 O O . GLU A 1 144 ? 4.648 3.752 -1.636 1.00 89.50 144 GLU A O 1
ATOM 1146 N N . VAL A 1 145 ? 5.602 2.182 -0.338 1.00 92.56 145 VAL A N 1
ATOM 1147 C CA . VAL A 1 145 ? 5.907 3.078 0.790 1.00 92.56 145 VAL A CA 1
ATOM 1148 C C . VAL A 1 145 ? 6.952 4.116 0.381 1.00 92.56 145 VAL A C 1
ATOM 1150 O O . VAL A 1 145 ? 6.731 5.307 0.594 1.00 92.56 145 VAL A O 1
ATOM 1153 N N . LEU A 1 146 ? 8.044 3.701 -0.269 1.00 90.06 146 LEU A N 1
ATOM 1154 C CA . LEU A 1 146 ? 9.074 4.618 -0.775 1.00 90.06 146 LEU A CA 1
ATOM 1155 C C . LEU A 1 146 ? 8.505 5.596 -1.808 1.00 90.06 146 LEU A C 1
ATOM 1157 O O . LEU A 1 146 ? 8.727 6.802 -1.706 1.00 90.06 146 LEU A O 1
ATOM 1161 N N . SER A 1 147 ? 7.721 5.092 -2.765 1.00 88.69 147 SER A N 1
ATOM 1162 C CA . SER A 1 147 ? 7.075 5.929 -3.777 1.00 88.69 147 SER A CA 1
ATOM 1163 C C . SER A 1 147 ? 6.129 6.953 -3.146 1.00 88.69 147 SER A C 1
ATOM 1165 O O . SER A 1 147 ? 6.119 8.113 -3.556 1.00 88.69 147 SER A O 1
ATOM 1167 N N . SER A 1 148 ? 5.348 6.544 -2.142 1.00 89.62 148 SER A N 1
ATOM 1168 C CA . SER A 1 148 ? 4.462 7.447 -1.393 1.00 89.62 148 SER 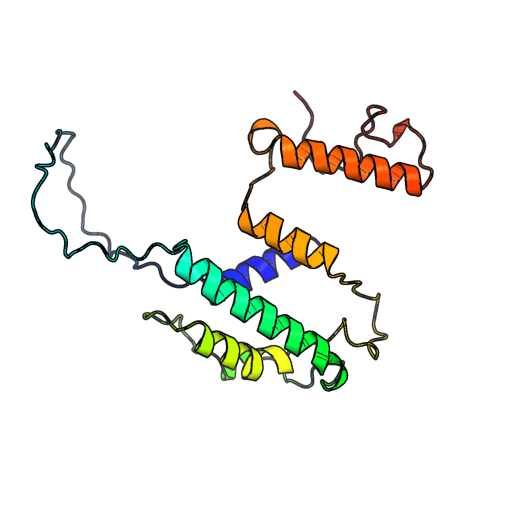A CA 1
ATOM 1169 C C . SER A 1 148 ? 5.236 8.485 -0.592 1.00 89.62 148 SER A C 1
ATOM 1171 O O . SER A 1 148 ? 4.832 9.641 -0.560 1.00 89.62 148 SER A O 1
ATOM 1173 N N . GLY A 1 149 ? 6.341 8.081 0.038 1.00 89.69 149 GLY A N 1
ATOM 1174 C CA . GLY A 1 149 ? 7.167 8.955 0.866 1.00 89.69 149 GLY A CA 1
ATOM 1175 C C . GLY A 1 149 ? 7.849 10.061 0.064 1.00 89.69 149 GLY A C 1
ATOM 1176 O O . GLY A 1 149 ? 7.895 11.200 0.516 1.00 89.69 149 GLY A O 1
ATOM 1177 N N . PHE A 1 150 ? 8.330 9.757 -1.146 1.00 88.56 150 PHE A N 1
ATOM 1178 C CA . PHE A 1 150 ? 8.888 10.780 -2.035 1.00 88.56 150 PHE A CA 1
ATOM 1179 C C . PHE A 1 150 ? 7.823 11.684 -2.657 1.00 88.56 150 PHE A C 1
ATOM 1181 O O . PHE A 1 150 ? 8.135 12.820 -3.005 1.00 88.56 150 PHE A O 1
ATOM 1188 N N . ASN A 1 151 ? 6.589 11.186 -2.810 1.00 88.12 151 ASN A N 1
ATOM 1189 C CA . ASN A 1 151 ? 5.450 11.916 -3.374 1.00 88.12 151 ASN A CA 1
ATOM 1190 C C . ASN A 1 151 ? 5.791 12.676 -4.679 1.00 88.12 151 ASN A C 1
ATOM 1192 O O . ASN A 1 151 ? 5.357 13.805 -4.909 1.00 88.12 151 ASN A O 1
ATOM 1196 N N . VAL A 1 152 ? 6.628 12.063 -5.522 1.00 81.94 152 VAL A N 1
ATOM 1197 C CA . VAL A 1 152 ? 7.118 12.655 -6.773 1.00 81.94 152 VAL A CA 1
ATOM 1198 C C . VAL A 1 152 ? 6.069 12.558 -7.877 1.00 81.94 152 VAL A C 1
ATOM 1200 O O . VAL A 1 152 ? 5.458 11.511 -8.083 1.00 81.94 152 VAL A O 1
ATOM 1203 N N . VAL A 1 153 ? 5.897 13.640 -8.641 1.00 79.25 153 VAL A N 1
ATOM 1204 C CA . VAL A 1 153 ? 4.977 13.682 -9.787 1.00 79.25 153 VAL A CA 1
ATOM 1205 C C . VAL A 1 153 ? 5.769 13.509 -11.086 1.00 79.25 153 VAL A C 1
ATOM 1207 O O . VAL A 1 153 ? 6.295 14.465 -11.650 1.00 79.25 153 VAL A O 1
ATOM 1210 N N . GLY A 1 154 ? 5.862 12.271 -11.570 1.00 75.06 154 GLY A N 1
ATOM 1211 C CA . GLY A 1 154 ? 6.653 11.894 -12.750 1.00 75.06 154 GLY A CA 1
ATOM 1212 C C . GLY A 1 154 ? 5.961 12.121 -14.100 1.00 75.06 154 GLY A C 1
ATOM 1213 O O . GLY A 1 154 ? 6.010 11.242 -14.951 1.00 75.06 154 GLY A O 1
ATOM 1214 N N . PHE A 1 155 ? 5.285 13.257 -14.309 1.00 74.06 155 PHE A N 1
ATOM 1215 C CA . PHE A 1 155 ? 4.557 13.509 -15.567 1.00 74.06 155 PHE A CA 1
ATOM 1216 C C . PHE A 1 155 ? 5.465 13.921 -16.736 1.00 74.06 155 PHE A C 1
ATOM 1218 O O . PHE A 1 155 ? 5.056 13.853 -17.888 1.00 74.06 155 PHE A O 1
ATOM 1225 N N . ASN A 1 156 ? 6.692 14.362 -16.463 1.00 72.31 156 ASN A N 1
ATOM 1226 C CA . ASN A 1 156 ? 7.713 14.592 -17.479 1.00 72.31 156 ASN A CA 1
ATOM 1227 C C . ASN A 1 156 ? 9.103 14.249 -16.914 1.00 72.31 156 ASN A C 1
ATOM 1229 O O . ASN A 1 156 ? 9.268 14.109 -15.699 1.00 72.31 156 ASN A O 1
ATOM 1233 N N . TRP A 1 157 ? 10.103 14.121 -17.794 1.00 79.12 157 TRP A N 1
ATOM 1234 C CA . TRP A 1 157 ? 11.465 13.755 -17.385 1.00 79.12 157 TRP A CA 1
ATOM 1235 C C . TRP A 1 157 ? 12.085 14.785 -16.431 1.00 79.12 157 TRP A C 1
ATOM 1237 O O . TRP A 1 157 ? 12.678 14.396 -15.436 1.00 79.12 157 TRP A O 1
ATOM 1247 N N . ILE A 1 158 ? 11.889 16.086 -16.670 1.00 78.12 158 ILE A N 1
ATOM 1248 C CA . ILE A 1 158 ? 12.447 17.165 -15.833 1.00 78.12 158 ILE A CA 1
ATOM 1249 C C . ILE A 1 158 ? 11.886 17.110 -14.402 1.00 78.12 158 ILE A C 1
ATOM 1251 O O . ILE A 1 158 ? 12.599 17.397 -13.445 1.00 78.12 158 ILE A O 1
ATOM 1255 N N . SER A 1 159 ? 10.624 16.712 -14.237 1.00 75.25 159 SER A N 1
ATOM 1256 C CA . SER A 1 159 ? 9.958 16.617 -12.938 1.00 75.25 159 SER A CA 1
ATOM 1257 C C . SER A 1 159 ? 10.471 15.457 -12.086 1.00 75.25 159 SER A C 1
ATOM 1259 O O . SER A 1 159 ? 10.462 15.562 -10.861 1.00 75.25 159 SER A O 1
ATOM 1261 N N . SER A 1 160 ? 10.930 14.359 -12.698 1.00 78.25 160 SER A N 1
ATOM 1262 C CA . SER A 1 160 ? 11.602 13.277 -11.972 1.00 78.25 160 SER A CA 1
ATOM 1263 C C . SER A 1 160 ? 12.465 12.410 -12.904 1.00 78.25 160 SER A C 1
ATOM 1265 O O . SER A 1 160 ? 12.011 11.359 -13.373 1.00 78.25 160 SER A O 1
ATOM 1267 N N . PRO A 1 161 ? 13.729 12.808 -13.156 1.00 83.44 161 PRO A N 1
ATOM 1268 C CA . PRO A 1 161 ? 14.621 12.072 -14.053 1.00 83.44 161 PRO A CA 1
ATOM 1269 C C . PRO A 1 161 ? 14.854 10.635 -13.584 1.00 83.44 161 PRO A C 1
ATOM 1271 O O . PRO A 1 161 ? 14.722 9.689 -14.356 1.00 83.44 161 PRO A O 1
ATOM 1274 N N . ALA A 1 162 ? 15.109 10.467 -12.282 1.00 82.94 162 ALA A N 1
ATOM 1275 C CA . ALA A 1 162 ? 15.384 9.168 -11.680 1.00 82.94 162 ALA A CA 1
ATOM 1276 C C . ALA A 1 162 ? 14.193 8.206 -11.793 1.00 82.94 162 ALA A C 1
ATOM 1278 O O . ALA A 1 162 ? 14.389 7.044 -12.140 1.00 82.94 162 ALA A O 1
ATOM 1279 N N . ALA A 1 163 ? 12.962 8.676 -11.548 1.00 78.69 163 ALA A N 1
ATOM 1280 C CA . ALA A 1 163 ? 11.773 7.836 -11.690 1.00 78.69 163 ALA A CA 1
ATOM 1281 C C . ALA A 1 163 ? 11.596 7.376 -13.142 1.00 78.69 163 ALA A C 1
ATOM 1283 O O . ALA A 1 163 ? 11.339 6.200 -13.400 1.00 78.69 163 ALA A O 1
ATOM 1284 N N . ARG A 1 164 ? 11.804 8.292 -14.095 1.00 75.44 164 ARG A N 1
ATOM 1285 C CA . ARG A 1 164 ? 11.630 8.011 -15.519 1.00 75.44 164 ARG A CA 1
ATOM 1286 C C . ARG A 1 164 ? 12.691 7.057 -16.069 1.00 75.44 164 ARG A C 1
ATOM 1288 O O . ARG A 1 164 ? 12.356 6.148 -16.830 1.00 75.44 164 ARG A O 1
ATOM 1295 N N . GLU A 1 165 ? 13.953 7.253 -15.700 1.00 83.75 165 GLU A N 1
ATOM 1296 C CA . GLU A 1 165 ? 15.049 6.372 -16.112 1.00 83.75 165 GLU A CA 1
ATOM 1297 C C . GLU A 1 165 ? 14.927 4.986 -15.477 1.00 83.75 165 GLU A C 1
ATOM 1299 O O . GLU A 1 165 ? 15.067 3.979 -16.174 1.00 83.75 165 GLU A O 1
ATOM 1304 N N . LEU A 1 166 ? 14.584 4.918 -14.187 1.00 85.38 166 LEU A N 1
ATOM 1305 C CA . LEU A 1 166 ? 14.390 3.647 -13.494 1.00 85.38 166 LEU A CA 1
ATOM 1306 C C . LEU A 1 166 ? 13.249 2.831 -14.113 1.00 85.38 166 LEU A C 1
ATOM 1308 O O . LEU A 1 166 ? 13.414 1.633 -14.336 1.00 85.38 166 LEU A O 1
ATOM 1312 N N . GLU A 1 167 ? 12.126 3.469 -14.455 1.00 84.06 167 GLU A N 1
ATOM 1313 C CA . GLU A 1 167 ? 11.021 2.814 -15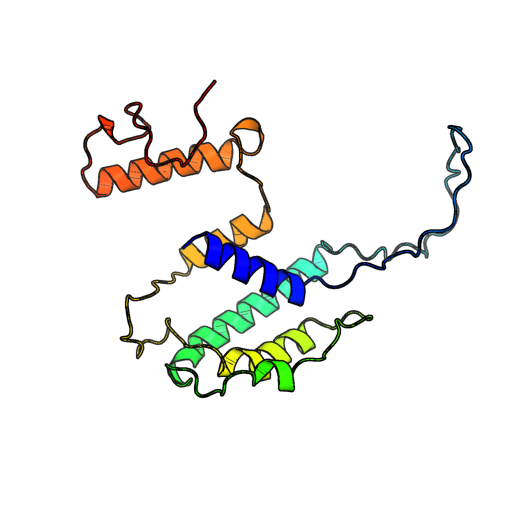.164 1.00 84.06 167 GLU A CA 1
ATOM 1314 C C . GLU A 1 167 ? 11.487 2.211 -16.496 1.00 84.06 167 GLU A C 1
ATOM 1316 O O . GLU A 1 167 ? 11.201 1.049 -16.784 1.00 84.06 167 GLU A O 1
ATOM 1321 N N . SER A 1 168 ? 12.267 2.963 -17.280 1.00 82.81 168 SER A N 1
ATOM 1322 C CA . SER A 1 168 ? 12.807 2.481 -18.555 1.00 82.81 168 SER A CA 1
ATOM 1323 C C . SER A 1 168 ? 13.703 1.252 -18.377 1.00 82.81 168 SER A C 1
ATOM 1325 O O . SER A 1 168 ? 13.603 0.299 -19.149 1.00 82.81 168 SER A O 1
ATOM 1327 N N . ILE A 1 169 ? 14.571 1.258 -17.362 1.00 87.62 169 ILE A N 1
ATOM 1328 C CA . ILE A 1 169 ? 15.494 0.152 -17.077 1.00 87.62 169 ILE A CA 1
ATOM 1329 C C . ILE A 1 169 ? 14.722 -1.104 -16.654 1.00 87.62 169 ILE A C 1
ATOM 1331 O O . ILE A 1 169 ? 14.988 -2.193 -17.166 1.00 87.62 169 ILE A O 1
ATOM 1335 N N . VAL A 1 170 ? 13.748 -0.960 -15.750 1.00 89.12 170 VAL A N 1
ATOM 1336 C CA . VAL A 1 170 ? 12.945 -2.085 -15.246 1.00 89.12 170 VAL A CA 1
ATOM 1337 C C . VAL A 1 170 ? 12.081 -2.686 -16.355 1.00 89.12 170 VAL A C 1
ATOM 1339 O O . VAL A 1 170 ? 12.002 -3.911 -16.465 1.00 89.12 170 VAL A O 1
ATOM 1342 N N . MET A 1 171 ? 11.485 -1.857 -17.215 1.00 86.25 171 MET A N 1
ATOM 1343 C CA . MET A 1 171 ? 10.716 -2.341 -18.366 1.00 86.25 171 MET A CA 1
ATOM 1344 C C . MET A 1 171 ? 11.593 -3.081 -19.375 1.00 86.25 171 MET A C 1
ATOM 1346 O O . MET A 1 171 ? 11.175 -4.109 -19.906 1.00 86.25 171 MET A O 1
ATOM 1350 N N . ASP A 1 172 ? 12.832 -2.635 -19.588 1.00 86.38 172 ASP A N 1
ATOM 1351 C CA . ASP A 1 172 ? 13.786 -3.360 -20.428 1.00 86.38 172 ASP A CA 1
ATOM 1352 C C . ASP A 1 172 ? 14.183 -4.709 -19.822 1.00 86.38 172 ASP A C 1
ATOM 1354 O O . ASP A 1 172 ? 14.290 -5.700 -20.546 1.00 86.38 172 ASP A O 1
ATOM 1358 N N . TRP A 1 173 ? 14.388 -4.786 -18.504 1.00 89.94 173 TRP A N 1
ATOM 1359 C CA . TRP A 1 173 ? 14.627 -6.064 -17.824 1.00 89.94 173 TRP A CA 1
ATOM 1360 C C . TRP A 1 173 ? 13.433 -7.006 -17.969 1.00 89.94 173 TRP A C 1
ATOM 1362 O O . TRP A 1 173 ? 13.615 -8.175 -18.308 1.00 89.94 173 TRP A O 1
ATOM 1372 N N . PHE A 1 174 ? 12.218 -6.491 -17.785 1.00 88.25 174 PHE A N 1
ATOM 1373 C CA . PHE A 1 174 ? 10.993 -7.267 -17.928 1.00 88.25 174 PHE A CA 1
ATOM 1374 C C . PHE A 1 174 ? 10.785 -7.761 -19.367 1.00 88.25 174 PHE A C 1
ATOM 1376 O O . PHE A 1 174 ? 10.543 -8.946 -19.587 1.00 88.25 174 PHE A O 1
ATOM 1383 N N . GLY A 1 175 ? 10.973 -6.893 -20.365 1.00 88.19 175 GLY A N 1
ATOM 1384 C CA . GLY A 1 175 ? 10.899 -7.267 -21.778 1.00 88.19 175 GLY A CA 1
ATOM 1385 C C . GLY A 1 175 ? 11.939 -8.322 -22.165 1.00 88.19 175 GLY A C 1
ATOM 1386 O O . GLY A 1 175 ? 11.625 -9.253 -22.906 1.00 88.19 175 GLY A O 1
ATOM 1387 N N . LYS A 1 176 ? 13.156 -8.240 -21.607 1.00 89.56 176 LYS A N 1
ATOM 1388 C CA . LYS A 1 176 ? 14.200 -9.264 -21.786 1.00 89.56 176 LYS A CA 1
ATOM 1389 C C . LYS A 1 176 ? 13.827 -10.599 -21.138 1.00 89.56 176 LYS A C 1
ATOM 1391 O O . LYS A 1 176 ? 14.063 -11.631 -21.754 1.00 89.56 176 LYS A O 1
ATOM 1396 N N . MET A 1 177 ? 13.220 -10.592 -19.948 1.00 91.62 177 MET A N 1
ATOM 1397 C CA . MET A 1 177 ? 12.718 -11.809 -19.287 1.00 91.62 177 MET A CA 1
ATOM 1398 C C . MET A 1 177 ? 11.601 -12.499 -20.080 1.00 91.62 177 MET A C 1
ATOM 1400 O O . MET A 1 177 ? 11.482 -13.719 -20.031 1.00 91.62 177 MET A O 1
ATOM 1404 N N . LEU A 1 178 ? 10.801 -11.727 -20.819 1.00 91.44 178 LEU A N 1
ATOM 1405 C CA . LEU A 1 178 ? 9.768 -12.235 -21.725 1.00 91.44 178 LEU A CA 1
ATOM 1406 C C . LEU A 1 178 ? 10.297 -12.575 -23.129 1.00 91.44 178 LEU A C 1
ATOM 1408 O O . LEU A 1 178 ? 9.512 -12.944 -24.003 1.00 91.44 178 LEU A O 1
ATOM 1412 N N . ASN A 1 179 ? 11.610 -12.452 -23.360 1.00 91.00 179 ASN A N 1
ATOM 1413 C CA . ASN A 1 179 ? 12.261 -12.672 -24.653 1.00 91.00 179 ASN A CA 1
ATOM 1414 C C . ASN A 1 179 ? 11.667 -11.828 -25.800 1.00 91.00 179 ASN A C 1
ATOM 1416 O O . ASN A 1 179 ? 11.595 -12.282 -26.945 1.00 91.00 179 ASN A O 1
ATOM 1420 N N . PHE A 1 180 ? 11.256 -10.587 -25.522 1.00 88.50 180 PHE A N 1
ATOM 1421 C CA . PHE A 1 180 ? 10.764 -9.696 -26.570 1.00 88.50 180 PHE A CA 1
ATOM 1422 C C . PHE A 1 180 ? 11.871 -9.238 -27.534 1.00 88.50 180 PHE A C 1
ATOM 1424 O O . PHE A 1 180 ? 13.024 -9.067 -27.125 1.00 88.50 180 PHE A O 1
ATOM 1431 N N . PRO A 1 181 ? 11.537 -9.004 -28.822 1.00 86.69 181 PRO A N 1
ATOM 1432 C CA . PRO A 1 181 ? 12.474 -8.422 -29.775 1.00 86.69 181 PRO A CA 1
ATOM 1433 C C . PRO A 1 181 ? 12.954 -7.040 -29.321 1.00 86.69 181 PRO A C 1
ATOM 1435 O O . PRO A 1 181 ? 12.186 -6.267 -28.751 1.00 86.69 181 PRO A O 1
ATOM 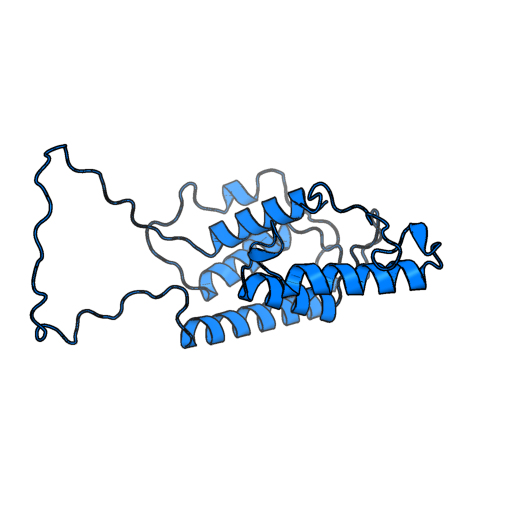1438 N N . ILE A 1 182 ? 14.202 -6.694 -29.652 1.00 83.56 182 ILE A N 1
ATOM 1439 C CA . ILE A 1 182 ? 14.841 -5.424 -29.254 1.00 83.56 182 ILE A CA 1
ATOM 1440 C C . ILE A 1 182 ? 14.016 -4.202 -29.685 1.00 83.56 182 ILE A C 1
ATOM 1442 O O . ILE A 1 182 ? 13.977 -3.213 -28.965 1.00 83.56 182 ILE A O 1
ATOM 1446 N N . SER A 1 183 ? 13.293 -4.288 -30.805 1.00 84.75 183 SER A N 1
ATOM 1447 C CA . SER A 1 183 ? 12.403 -3.225 -31.295 1.00 84.75 183 SER A CA 1
ATOM 1448 C C . SER A 1 183 ? 11.275 -2.841 -30.328 1.00 84.75 183 SER A C 1
ATOM 1450 O O . SER A 1 183 ? 10.680 -1.782 -30.490 1.00 84.75 183 SER A O 1
ATOM 1452 N N . PHE A 1 184 ? 10.949 -3.696 -29.355 1.00 82.12 184 PHE A N 1
ATOM 1453 C CA . PHE A 1 184 ? 9.948 -3.431 -28.316 1.00 82.12 184 PHE A CA 1
ATOM 1454 C C . PHE A 1 184 ? 10.558 -2.916 -27.005 1.00 82.12 184 PHE A C 1
ATOM 1456 O O . PHE A 1 184 ? 9.814 -2.520 -26.111 1.00 82.12 184 PHE A O 1
ATOM 1463 N N . LEU A 1 185 ? 11.887 -2.924 -26.881 1.00 83.12 185 LEU A N 1
ATOM 1464 C CA . LEU A 1 185 ? 12.606 -2.424 -25.712 1.00 83.12 185 LEU A CA 1
ATOM 1465 C C . LEU A 1 185 ? 12.892 -0.925 -25.866 1.00 83.12 185 LEU A C 1
ATOM 1467 O O . LEU A 1 185 ? 13.112 -0.437 -26.979 1.00 83.12 185 LEU A O 1
ATOM 1471 N N . PHE A 1 186 ? 12.978 -0.202 -24.751 1.00 80.75 186 PHE A N 1
ATOM 1472 C CA . PHE A 1 186 ? 13.353 1.212 -24.733 1.00 80.75 186 PHE A CA 1
ATOM 1473 C C . PHE A 1 186 ? 14.770 1.429 -25.264 1.00 80.75 186 PHE A C 1
ATOM 1475 O O . PHE A 1 186 ? 15.004 2.361 -26.031 1.00 80.75 186 PHE A O 1
ATOM 1482 N N . SER A 1 187 ? 15.704 0.529 -24.939 1.00 77.56 187 SER A N 1
ATOM 1483 C CA . SER A 1 187 ? 17.063 0.540 -25.508 1.00 77.56 187 SER A CA 1
ATOM 1484 C C . SER A 1 187 ? 17.104 0.378 -27.033 1.00 77.56 187 SER A C 1
ATOM 1486 O O . SER A 1 187 ? 18.074 0.799 -27.659 1.00 77.56 187 SER A O 1
ATOM 1488 N N . GLY A 1 188 ? 16.065 -0.204 -27.641 1.00 69.44 188 GLY A N 1
ATOM 1489 C CA . GLY A 1 188 ? 15.928 -0.352 -29.092 1.00 69.44 188 GLY A CA 1
ATOM 1490 C C . GLY A 1 188 ? 15.159 0.778 -29.779 1.00 69.44 188 GLY A C 1
ATOM 1491 O O . GLY A 1 188 ? 14.850 0.652 -30.962 1.00 69.44 188 GLY A O 1
ATOM 1492 N N . GLY A 1 189 ? 14.812 1.851 -29.058 1.00 66.88 189 GLY A N 1
ATOM 1493 C CA . GLY A 1 189 ? 13.967 2.936 -29.569 1.00 66.88 189 GLY A CA 1
ATOM 1494 C C . GLY A 1 189 ? 12.471 2.600 -29.608 1.00 66.88 189 GLY A C 1
ATOM 1495 O O . GLY A 1 189 ? 11.687 3.368 -30.164 1.00 66.88 189 GLY A O 1
ATOM 1496 N N . GLY A 1 190 ? 12.064 1.465 -29.028 1.00 64.44 190 GLY A N 1
ATOM 1497 C CA . GLY A 1 190 ? 10.670 1.060 -28.900 1.00 64.44 190 GLY A CA 1
ATOM 1498 C C . GLY A 1 190 ? 9.951 1.835 -27.797 1.00 64.44 190 GLY A C 1
ATOM 1499 O O . GLY A 1 190 ? 10.426 1.931 -26.667 1.00 64.44 190 GLY A O 1
ATOM 1500 N N . GLY A 1 191 ? 8.773 2.378 -28.110 1.00 62.94 191 GLY A N 1
ATOM 1501 C CA . GLY A 1 191 ? 7.875 2.980 -27.126 1.00 62.94 191 GLY A CA 1
ATOM 1502 C C . GLY A 1 191 ? 7.104 1.895 -26.384 1.00 62.94 191 GLY A C 1
ATOM 1503 O O . GLY A 1 191 ? 5.960 1.613 -26.733 1.00 62.94 191 GLY A O 1
ATOM 1504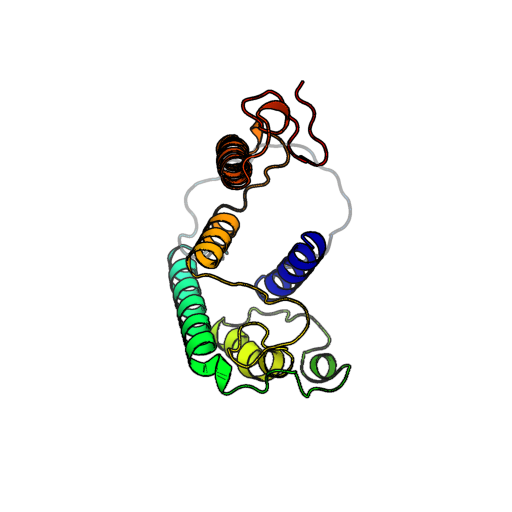 N N . GLY A 1 192 ? 7.730 1.255 -25.395 1.00 54.56 192 GLY A N 1
ATOM 1505 C CA . GLY A 1 192 ? 7.073 0.287 -24.518 1.00 54.56 192 GLY A CA 1
ATOM 1506 C C . GLY A 1 192 ? 5.937 0.950 -23.741 1.00 54.56 192 GLY A C 1
ATOM 1507 O O . GLY A 1 192 ? 6.170 1.470 -22.666 1.00 54.56 192 GLY A O 1
ATOM 1508 N N . VAL A 1 193 ? 4.736 1.002 -24.329 1.00 49.53 193 VAL A N 1
ATOM 1509 C CA . VAL A 1 193 ? 3.452 1.484 -23.777 1.00 49.53 193 VAL A CA 1
ATOM 1510 C C . VAL A 1 193 ? 3.589 2.565 -22.691 1.00 49.53 193 VAL A C 1
ATOM 1512 O O . VAL A 1 193 ? 2.973 2.488 -21.631 1.00 49.53 193 VAL A O 1
ATOM 1515 N N . LEU A 1 194 ? 4.364 3.616 -22.954 1.00 54.12 194 LEU A N 1
ATOM 1516 C CA . LEU A 1 194 ? 4.184 4.863 -22.227 1.00 54.12 194 LEU A CA 1
ATOM 1517 C C . LEU A 1 194 ? 2.977 5.513 -22.860 1.00 54.12 194 LEU A C 1
ATOM 1519 O O . LEU A 1 194 ? 3.038 5.987 -23.997 1.00 54.12 194 LEU A O 1
ATOM 1523 N N . LEU A 1 195 ? 1.858 5.478 -22.147 1.00 46.09 195 LEU A N 1
ATOM 1524 C CA . LEU A 1 195 ? 0.684 6.239 -22.521 1.00 46.09 195 LEU A CA 1
ATOM 1525 C C . LEU A 1 195 ? 1.038 7.734 -22.411 1.00 46.09 195 LEU A C 1
ATOM 1527 O O . LEU A 1 195 ? 0.834 8.360 -21.380 1.00 46.09 195 LEU A O 1
ATOM 1531 N N . GLY A 1 196 ? 1.595 8.264 -23.500 1.00 42.50 196 GLY A N 1
ATOM 1532 C CA . GLY A 1 196 ? 1.607 9.671 -23.866 1.00 42.50 196 GLY A CA 1
ATOM 1533 C C . GLY A 1 196 ? 2.691 10.552 -23.264 1.00 42.50 196 GLY A C 1
ATOM 1534 O O . GLY A 1 196 ? 2.321 11.517 -22.629 1.00 42.50 196 GLY A O 1
ATOM 1535 N N . PHE A 1 197 ? 3.977 10.347 -23.571 1.00 44.91 197 PHE A N 1
ATOM 1536 C CA . PHE A 1 197 ? 4.945 11.460 -23.598 1.00 44.91 197 PHE A CA 1
ATOM 1537 C C . PHE A 1 197 ? 5.980 11.222 -24.700 1.00 44.91 197 PHE A C 1
ATOM 1539 O O . PHE A 1 197 ? 6.997 10.564 -24.491 1.00 44.91 197 PHE A O 1
ATOM 1546 N N . ASN A 1 198 ? 5.679 11.731 -25.899 1.00 35.00 198 ASN A N 1
ATOM 1547 C CA . ASN A 1 198 ? 6.678 11.901 -26.947 1.00 35.00 198 ASN A CA 1
ATOM 1548 C C . ASN A 1 198 ? 7.779 12.826 -26.429 1.00 35.00 198 ASN A C 1
ATOM 1550 O O . ASN A 1 198 ? 7.506 13.908 -25.911 1.00 35.00 198 ASN A O 1
ATOM 1554 N N . THR A 1 199 ? 9.010 12.375 -26.609 1.00 38.78 199 THR A N 1
ATOM 1555 C CA . THR A 1 199 ? 10.226 13.170 -26.550 1.00 38.78 199 THR A CA 1
ATOM 1556 C C . THR A 1 199 ? 10.124 14.310 -27.566 1.00 38.78 199 THR A C 1
ATOM 1558 O O . THR A 1 199 ? 10.027 14.048 -28.765 1.00 38.78 199 THR A O 1
ATOM 1561 N N . ILE A 1 200 ? 10.157 15.554 -27.090 1.00 35.28 200 ILE A N 1
ATOM 1562 C CA . ILE A 1 200 ? 10.805 16.680 -27.774 1.00 35.28 200 ILE A CA 1
ATOM 1563 C C . ILE A 1 200 ? 11.599 17.424 -26.708 1.00 35.28 200 ILE A C 1
ATOM 1565 O O . ILE A 1 200 ? 11.012 17.670 -25.629 1.00 35.28 200 ILE A O 1
#

Secondary structure (DSSP, 8-state):
-HHHHHHHHHHHHHHHS-----PPPPP------------S-S-TTS-----TT-HHHHHHHHHHHHHHHHHHHHHGGGS-SS--PPTTTGGGTS-SS--SSPPPHHHHHHHIIIIIGGG---TTSTT--SSS-----HHHHHHHHHHHHHT---SSTTT-HHHHHHHHHHHHHHHHHTT--GGGSGGGT---S-SS----

Solvent-accessible surface area (backbone atoms only — not comparable to full-atom values): 12998 Å² total; per-residue (Å²): 112,71,68,59,54,50,52,51,50,52,56,52,46,56,73,73,61,62,82,77,87,80,78,78,86,77,80,91,80,91,82,82,92,77,92,76,85,80,75,85,88,82,70,102,81,74,75,83,67,86,54,94,80,37,66,68,59,51,53,53,54,51,50,53,52,51,53,51,50,52,53,44,63,75,46,40,74,79,49,65,47,62,44,83,67,61,91,67,52,60,70,76,71,49,76,97,63,83,74,93,65,82,77,55,70,71,57,52,53,50,45,40,61,70,59,46,55,57,62,41,60,38,57,79,22,91,82,47,85,65,94,70,81,61,83,80,49,72,69,58,51,52,50,51,50,52,52,59,72,66,64,70,64,69,87,45,54,90,65,26,50,67,62,52,51,49,51,47,52,52,50,35,54,51,38,56,76,70,66,53,62,56,64,56,23,53,95,52,74,17,80,63,81,66,90,79,76,83,90,126

Nearest PDB structures (foldseek):
  6liu-assembly1_B  TM=9.928E-01  e=7.581E-16  Papaver somniferum
  6liv-assembly2_C  TM=9.936E-01  e=2.618E-15  Papaver somniferum
  6eem-assembly1_A  TM=9.766E-01  e=3.355E-15  Papaver somniferum
  6eeq-assembly1_A-2  TM=9.733E-01  e=3.467E-12  Rhodiola rosea
  6jrl-assembly1_A-2  TM=9.660E-01  e=6.260E-09  Drosophila melanogaster

Radius of gyration: 23.66 Å; Cα contacts (8 Å, |Δi|>4): 93; chains: 1; bounding box: 42×68×54 Å

Sequence (200 aa):
SLSIFFSQRTALCYIATSPLPQEKPPNSTLIPMGTIKVNIDLDNNLNTTMNPLNHEEFSRQGHMIVDFLADYYKNIEKYPVRSQVELGYLRKRLPELAPNEPETIETILKDVQKDIIPGLTHCQSPNFFGYFPSNGSVAGFIGEVLSSGFNVVGFNWISSPAARELESIVMDWFGKMLNFPISFLFSGGGGGVLLGFNTI

InterPro domains:
  IPR002129 Pyridoxal phosphate-dependent decarboxylase, major domain [PF00282] (88-194)
  IPR010977 Aromatic-L-amino-acid decarboxylase [PR00800] (58-77)
  IPR010977 Aromatic-L-amino-acid decarboxylase [PR00800] (81-98)
  IPR010977 Aromatic-L-amino-acid decarboxylase [PR00800] (99-118)
  IPR010977 Aromatic-L-amino-acid decarboxylase [PR00800] (125-144)
  IPR010977 Aromatic-L-amino-acid decarboxylase [PR00800] (146-164)
  IPR010977 Aromatic-L-amino-acid decarboxylase [PR00800] (165-184)
  IPR010977 Aromatic-L-amino-acid decarboxylase [PR00800] (190-200)
  IPR010977 Aromatic-L-amino-acid decarboxylase [PTHR11999] (47-196)
  IPR015421 Pyridoxal phosphate-dependent transferase, major domain [G3DSA:3.40.640.10] (135-199)
  IPR015424 Pyridoxal phosphate-dependent transferase [SSF53383] (54-193)

Foldseek 3Di:
DVVVVVVVVVVVVVLVDDDDDPDDDDDDDDDDDDDDDDDPDDDPPPPPPVDVVDPVVCVVLVVVVVVLVVVCLVCVQVADLAAPDDPCQLVVVDDPDDDPDDDDSVVVSVCCVVRVVSNDNSLVHPPHPPDDRPDDDPVVVVVVVVCVVVVFDPPDCVSPVPVVVVVLVVVQVVCVVVVHDLCCHVNSVHPVPPPDDDDD